Protein AF-A0A6B3N5V9-F1 (afdb_monomer)

Sequence (309 aa):
MLFDELQDAHQRLSAVLNGAFDVACPLTLSAIDSVNKCLLIGINELQAEAVVRSLFKDQVGDLPLSVKCLQFRLHGKQQRNRPISGGLKIVYPEGGNLGVGSIGVIAKRDNVLGFVTAGHVVDKIGTKVYQPSKSDNNRVGETKVVSNWKGSANSDSAFVEAEYSRRDEPKVGTIWKDDNSFYEVSQSGVAKVGDQVIMSGQNNNTGTENGEVIVVGATVRFTGGSTLNNQVITDYKTIEGDSGGAVFKIDSGNKVVLLGINVAGSDKQYITPSPSPSKPPNPFNNLYGVYSPWQSLEQDLGGTWVIKA

Radius of gyration: 22.37 Å; Cα contacts (8 Å, |Δi|>4): 860; chains: 1; bounding box: 61×34×66 Å

Organism: NCBI:txid2607765

Secondary structure (DSSP, 8-state):
-HHHHHHHHHHHHHHHHTT-S-S---EEEEEEETTTTEEEEEESS---HHHHHHHTHHHHTTS-EEEEE---PPPPTTS--SS--BT-EEEEEETTEEEEEE---EEEETTEEEEEE-GGGG-STT-EEESSSSSGGGEEEEEEEEE-SSSEES--EEEEEE---TTSPPPTTEEEEETTEEEEEEEE----TT-EEEEE-TTSTTS-EEEEEEEEEEEEEPTTS-EEEEEEEE-S---TT-TT-EEEEEEETTEEEEEEEEEEEE-GGGEESPPPTTS---TTTS-EEEEEEHHHHHHHH-S-EE---

Structure (mmCIF, N/CA/C/O backbone):
data_AF-A0A6B3N5V9-F1
#
_entry.id   AF-A0A6B3N5V9-F1
#
loop_
_atom_site.group_PDB
_atom_site.id
_atom_site.type_symbol
_atom_site.label_atom_id
_atom_site.label_alt_id
_atom_site.label_comp_id
_atom_site.label_asym_id
_atom_site.label_entity_id
_atom_site.label_seq_id
_atom_site.pdbx_PDB_ins_code
_atom_site.Cartn_x
_atom_site.Cartn_y
_atom_site.Cartn_z
_atom_site.occupancy
_atom_site.B_iso_or_equiv
_atom_site.auth_seq_id
_atom_site.auth_comp_id
_atom_site.auth_asym_id
_atom_site.auth_atom_id
_atom_site.pdbx_PDB_model_num
ATOM 1 N N . MET A 1 1 ? 35.765 0.995 -37.764 1.00 70.81 1 MET A N 1
ATOM 2 C CA . MET A 1 1 ? 35.959 -0.435 -37.444 1.00 70.81 1 MET A CA 1
ATOM 3 C C . MET A 1 1 ? 35.568 -0.713 -36.000 1.00 70.81 1 MET A C 1
ATOM 5 O O . MET A 1 1 ? 34.406 -1.011 -35.804 1.00 70.81 1 MET A O 1
ATOM 9 N N . LEU A 1 2 ? 36.416 -0.473 -34.985 1.00 84.62 2 LEU A N 1
ATOM 10 C CA . LEU A 1 2 ? 36.045 -0.768 -33.584 1.00 84.62 2 LEU A CA 1
ATOM 11 C C . LEU A 1 2 ? 34.778 -0.034 -33.096 1.00 84.62 2 LEU A C 1
ATOM 13 O O . LEU A 1 2 ? 33.978 -0.597 -32.361 1.00 84.62 2 LEU A O 1
ATOM 17 N N . PHE A 1 3 ? 34.575 1.225 -33.498 1.00 86.56 3 PHE A N 1
ATOM 18 C CA . PHE A 1 3 ? 33.372 1.975 -33.113 1.00 86.56 3 PHE A CA 1
ATOM 19 C C . PHE A 1 3 ? 32.091 1.409 -33.748 1.00 86.56 3 PHE A C 1
ATOM 21 O O . PHE A 1 3 ? 31.072 1.325 -33.072 1.00 86.56 3 PHE A O 1
ATOM 28 N N . ASP A 1 4 ? 32.164 0.972 -35.006 1.00 89.19 4 ASP A N 1
ATOM 29 C CA . ASP A 1 4 ? 31.033 0.367 -35.718 1.00 89.19 4 ASP A CA 1
ATOM 30 C C . ASP A 1 4 ? 30.667 -0.983 -35.079 1.00 89.19 4 ASP A C 1
ATOM 32 O O . ASP A 1 4 ? 29.503 -1.249 -34.801 1.00 89.19 4 ASP A O 1
ATOM 36 N N . GLU A 1 5 ? 31.672 -1.783 -34.708 1.00 91.19 5 GLU A N 1
ATOM 37 C CA . GLU A 1 5 ? 31.477 -3.054 -33.998 1.00 91.19 5 GLU A CA 1
ATOM 38 C C . GLU A 1 5 ? 30.861 -2.856 -32.601 1.00 91.19 5 GLU A C 1
ATOM 40 O O . GLU A 1 5 ? 29.971 -3.612 -32.196 1.00 91.19 5 GLU A O 1
ATOM 45 N N . LEU A 1 6 ? 31.290 -1.818 -31.868 1.00 90.19 6 LEU A N 1
ATOM 46 C CA . LEU A 1 6 ? 30.679 -1.422 -30.593 1.00 90.19 6 LEU A CA 1
ATOM 47 C C . LEU A 1 6 ? 29.224 -0.977 -30.778 1.00 90.19 6 LEU A C 1
ATOM 49 O O . LEU A 1 6 ? 28.380 -1.279 -29.932 1.00 90.19 6 LEU A O 1
ATOM 53 N N . GLN A 1 7 ? 28.919 -0.286 -31.875 1.00 89.50 7 GLN A N 1
ATOM 54 C CA . GLN A 1 7 ? 27.569 0.165 -32.184 1.00 89.50 7 GLN A CA 1
ATOM 55 C C . GLN A 1 7 ? 26.641 -0.996 -32.544 1.00 89.50 7 GLN A C 1
ATOM 57 O O . GLN A 1 7 ? 25.528 -1.065 -32.016 1.00 89.50 7 GLN A O 1
ATOM 62 N N . ASP A 1 8 ? 27.118 -1.958 -33.326 1.00 90.94 8 ASP A N 1
ATOM 63 C CA . ASP A 1 8 ? 26.375 -3.177 -33.640 1.00 90.94 8 ASP A CA 1
ATOM 64 C C . ASP A 1 8 ? 26.120 -4.025 -32.383 1.00 90.94 8 ASP A C 1
ATOM 66 O O . ASP A 1 8 ? 25.013 -4.527 -32.166 1.00 90.94 8 ASP A O 1
ATOM 70 N N . ALA A 1 9 ? 27.119 -4.159 -31.504 1.00 89.69 9 ALA A N 1
ATOM 71 C CA . ALA A 1 9 ? 26.961 -4.857 -30.227 1.00 89.69 9 ALA A CA 1
ATOM 72 C C . ALA A 1 9 ? 25.966 -4.153 -29.296 1.00 89.69 9 ALA A C 1
ATOM 74 O O . ALA A 1 9 ? 25.113 -4.805 -28.687 1.00 89.69 9 ALA A O 1
ATOM 75 N N . HIS A 1 10 ? 26.022 -2.822 -29.225 1.00 89.75 10 HIS A N 1
ATOM 76 C CA . HIS A 1 10 ? 25.059 -2.022 -28.477 1.00 89.75 10 HIS A CA 1
ATOM 77 C C . HIS A 1 10 ? 23.625 -2.205 -28.997 1.00 89.75 10 HIS A C 1
ATOM 79 O O . HIS A 1 10 ? 22.704 -2.366 -28.194 1.00 89.75 10 HIS A O 1
ATOM 85 N N . GLN A 1 11 ? 23.413 -2.248 -30.316 1.00 87.00 11 GLN A N 1
ATOM 86 C CA . GLN A 1 11 ? 22.089 -2.510 -30.893 1.00 87.00 11 GLN A CA 1
ATOM 87 C C . GLN A 1 11 ? 21.560 -3.898 -30.510 1.00 87.00 11 GLN A C 1
ATOM 89 O O . GLN A 1 11 ? 20.406 -4.019 -30.090 1.00 87.00 11 GLN A O 1
ATOM 94 N N . ARG A 1 12 ? 22.405 -4.937 -30.572 1.00 88.12 12 ARG A N 1
ATOM 95 C CA . ARG A 1 12 ? 22.028 -6.298 -30.149 1.00 88.12 12 ARG A CA 1
ATOM 96 C C . ARG A 1 12 ? 21.649 -6.354 -28.669 1.00 88.12 12 ARG A C 1
ATOM 98 O O . ARG A 1 12 ? 20.611 -6.916 -28.328 1.00 88.12 12 ARG A O 1
ATOM 105 N N . LEU A 1 13 ? 22.434 -5.730 -27.790 1.00 85.44 13 LEU A N 1
ATOM 106 C CA . LEU A 1 13 ? 22.108 -5.631 -26.361 1.00 85.44 13 LEU A CA 1
ATOM 107 C C . LEU A 1 13 ? 20.851 -4.797 -26.095 1.00 85.44 13 LEU A C 1
ATOM 109 O O . LEU A 1 13 ? 20.074 -5.119 -25.200 1.00 85.44 13 LEU A O 1
ATOM 113 N N . SER A 1 14 ? 20.617 -3.752 -26.883 1.00 82.12 14 SER A N 1
ATOM 114 C CA . SER A 1 14 ? 19.402 -2.942 -26.780 1.00 82.12 14 SER A CA 1
ATOM 115 C C . SER A 1 14 ? 18.159 -3.743 -27.178 1.00 82.12 14 SER A C 1
ATOM 117 O O . SER A 1 14 ? 17.111 -3.600 -26.555 1.00 82.12 14 SER A O 1
ATOM 119 N N . ALA A 1 15 ? 18.267 -4.659 -28.146 1.00 77.75 15 ALA A N 1
ATOM 120 C CA . ALA A 1 15 ? 17.193 -5.602 -28.464 1.00 77.75 15 ALA A CA 1
ATOM 121 C C . ALA A 1 15 ? 16.898 -6.560 -27.291 1.00 77.75 15 ALA A C 1
ATOM 123 O O . ALA A 1 15 ? 15.732 -6.817 -26.980 1.00 77.75 15 ALA A O 1
ATOM 124 N N . VAL A 1 16 ? 17.935 -7.014 -26.575 1.00 76.81 16 VAL A N 1
ATOM 125 C CA . VAL A 1 16 ? 17.782 -7.768 -25.316 1.00 76.81 16 VAL A CA 1
ATOM 126 C C . VAL A 1 16 ? 17.056 -6.928 -24.261 1.00 76.81 16 VAL A C 1
ATOM 128 O O . VAL A 1 16 ? 16.046 -7.376 -23.712 1.00 76.81 16 VAL A O 1
ATOM 131 N N . LEU A 1 17 ? 17.473 -5.675 -24.050 1.00 70.31 17 LEU A N 1
ATOM 132 C CA . LEU A 1 17 ? 16.803 -4.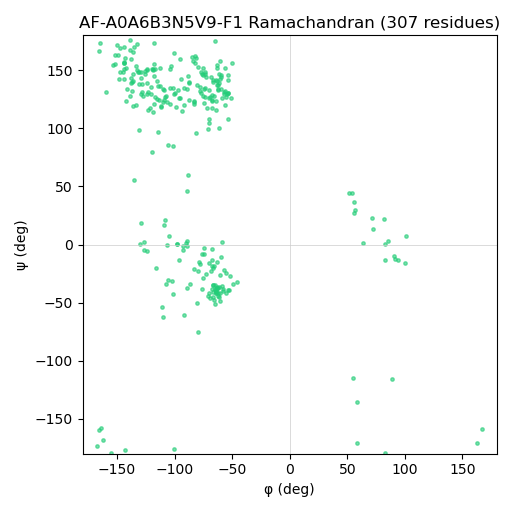720 -23.152 1.00 70.31 17 LEU A CA 1
ATOM 133 C C . LEU A 1 17 ? 15.358 -4.405 -23.549 1.00 70.31 17 LEU A C 1
ATOM 135 O O . LEU A 1 17 ? 14.555 -4.102 -22.677 1.00 70.31 17 LEU A O 1
ATOM 139 N N . ASN A 1 18 ? 14.994 -4.528 -24.825 1.00 66.38 18 ASN A N 1
ATOM 140 C CA . ASN A 1 18 ? 13.626 -4.320 -25.305 1.00 66.38 18 ASN A CA 1
ATOM 141 C C . ASN A 1 18 ? 12.776 -5.597 -25.295 1.00 66.38 18 ASN A C 1
ATOM 143 O O . ASN A 1 18 ? 11.587 -5.545 -25.580 1.00 66.38 18 ASN A O 1
ATOM 147 N N . GLY A 1 19 ? 13.332 -6.726 -24.841 1.00 62.81 19 GLY A N 1
ATOM 148 C CA . GLY A 1 19 ? 12.569 -7.962 -24.632 1.00 62.81 19 GLY A CA 1
ATOM 149 C C . GLY A 1 19 ? 12.367 -8.764 -25.911 1.00 62.81 19 GLY A C 1
ATOM 150 O O . GLY A 1 19 ? 11.475 -9.599 -25.969 1.00 62.81 19 GLY A O 1
ATOM 151 N N . ALA A 1 20 ? 13.216 -8.549 -26.920 1.00 57.19 20 ALA A N 1
ATOM 152 C CA . ALA A 1 20 ? 13.242 -9.372 -28.128 1.00 57.19 20 ALA A CA 1
ATOM 153 C C . ALA A 1 20 ? 13.719 -10.818 -27.865 1.00 57.19 20 ALA A C 1
ATOM 155 O O . ALA A 1 20 ? 13.723 -11.638 -28.777 1.00 57.19 20 ALA A O 1
ATOM 156 N N . PHE A 1 21 ? 14.127 -11.129 -26.628 1.00 53.59 21 PHE A N 1
ATOM 157 C CA . PHE A 1 21 ? 14.616 -12.435 -26.200 1.00 53.59 21 PHE A CA 1
ATOM 158 C C . PHE A 1 21 ? 13.917 -12.869 -24.908 1.00 53.59 21 PHE A C 1
ATOM 160 O O . PHE A 1 21 ? 13.751 -12.075 -23.981 1.00 53.59 21 PHE A O 1
ATOM 167 N N . ASP A 1 22 ? 13.543 -14.146 -24.841 1.00 49.03 22 ASP A N 1
ATOM 168 C CA . ASP A 1 22 ? 12.679 -14.711 -23.799 1.00 49.03 22 ASP A CA 1
ATOM 169 C C . ASP A 1 22 ? 13.464 -15.214 -22.569 1.00 49.03 22 ASP A C 1
ATOM 171 O O . ASP A 1 22 ? 13.273 -16.326 -22.074 1.00 49.03 22 ASP A O 1
ATOM 175 N N . VAL A 1 23 ? 14.407 -14.402 -22.080 1.00 49.25 23 VAL A N 1
ATOM 176 C CA . VAL A 1 23 ? 15.347 -14.782 -21.012 1.00 49.25 23 VAL A CA 1
ATOM 177 C C . VAL A 1 23 ? 15.253 -13.794 -19.851 1.00 49.25 23 VAL A C 1
ATOM 179 O O . VAL A 1 23 ? 15.173 -12.583 -20.062 1.00 49.25 23 VAL A O 1
ATOM 182 N N . ALA A 1 24 ? 15.294 -14.299 -18.614 1.00 55.47 24 ALA A N 1
ATOM 183 C CA . ALA A 1 24 ? 15.505 -13.469 -17.431 1.00 55.47 24 ALA A CA 1
ATOM 184 C C . ALA A 1 24 ? 16.878 -12.788 -17.552 1.00 55.47 24 ALA A C 1
ATOM 186 O O . ALA A 1 24 ? 17.916 -13.418 -17.365 1.00 55.47 24 ALA A O 1
ATOM 187 N N . CYS A 1 25 ? 16.881 -11.521 -17.960 1.00 62.28 25 CYS A N 1
ATOM 188 C CA . CYS A 1 25 ? 18.095 -10.809 -18.319 1.00 62.28 25 CYS A CA 1
ATOM 189 C C . CYS A 1 25 ? 18.498 -9.844 -17.193 1.00 62.28 25 CYS A C 1
ATOM 191 O O . CYS A 1 25 ? 17.719 -8.940 -16.888 1.00 62.28 25 CYS A O 1
ATOM 193 N N . PRO A 1 26 ? 19.700 -9.981 -16.601 1.00 70.56 26 PRO A N 1
ATOM 194 C CA . PRO A 1 26 ? 20.178 -9.066 -15.563 1.00 70.56 26 PRO A CA 1
ATOM 195 C C . PRO A 1 26 ? 20.606 -7.695 -16.116 1.00 70.56 26 PRO A C 1
ATOM 197 O O . PRO A 1 26 ? 20.996 -6.827 -15.341 1.00 70.56 26 PRO A O 1
ATOM 200 N N . LEU A 1 27 ? 20.562 -7.497 -17.441 1.00 77.25 27 LEU A N 1
ATOM 201 C CA . LEU A 1 27 ? 20.968 -6.275 -18.136 1.00 77.25 27 LEU A CA 1
ATOM 202 C C . LEU A 1 27 ? 20.022 -5.110 -17.816 1.00 77.25 27 LEU A C 1
ATOM 204 O O . LEU A 1 27 ? 18.823 -5.189 -18.073 1.00 77.25 27 LEU A O 1
ATOM 208 N N . THR A 1 28 ? 20.577 -4.009 -17.315 1.00 75.50 28 THR A N 1
ATOM 209 C CA . THR A 1 28 ? 19.852 -2.774 -16.965 1.00 75.50 28 THR A CA 1
ATOM 210 C C . THR A 1 28 ? 20.264 -1.571 -17.808 1.00 75.50 28 THR A C 1
ATOM 212 O O . THR A 1 28 ? 19.511 -0.608 -17.920 1.00 75.50 28 THR A O 1
ATOM 215 N N . LEU A 1 29 ? 21.444 -1.622 -18.428 1.00 82.38 29 LEU A N 1
ATOM 216 C CA . LEU A 1 29 ? 21.970 -0.571 -19.293 1.00 82.38 29 LEU A CA 1
ATOM 217 C C . LEU A 1 29 ? 22.840 -1.191 -20.382 1.00 82.38 29 LEU A C 1
ATOM 219 O O . LEU A 1 29 ? 23.624 -2.100 -20.116 1.00 82.38 29 LEU A O 1
ATOM 223 N N . SER A 1 30 ? 22.765 -0.630 -21.583 1.00 88.31 30 SER A N 1
ATOM 224 C CA . SER A 1 30 ? 23.788 -0.785 -22.609 1.00 88.31 30 SER A CA 1
ATOM 225 C C . SER A 1 30 ? 24.158 0.599 -23.122 1.00 88.31 30 SER A C 1
ATOM 227 O O . SER A 1 30 ? 23.274 1.384 -23.457 1.00 88.31 30 SER A O 1
ATOM 229 N N . ALA A 1 31 ? 25.448 0.907 -23.166 1.00 89.31 31 ALA A N 1
ATOM 230 C CA . ALA A 1 31 ? 25.963 2.153 -23.715 1.00 89.31 31 ALA A CA 1
ATOM 231 C C . ALA A 1 31 ? 27.355 1.937 -24.318 1.00 89.31 31 ALA A C 1
ATOM 233 O O . ALA A 1 31 ? 28.031 0.958 -24.009 1.00 89.31 31 ALA A O 1
ATOM 234 N N . ILE A 1 32 ? 27.798 2.869 -25.156 1.00 91.50 32 ILE A N 1
ATOM 235 C CA . ILE A 1 32 ? 29.175 2.909 -25.657 1.00 91.50 32 ILE A CA 1
ATOM 236 C C . ILE A 1 32 ? 29.938 3.933 -24.821 1.00 91.50 32 ILE A C 1
ATOM 238 O O . ILE A 1 32 ? 29.604 5.118 -24.833 1.00 91.50 32 ILE A O 1
ATOM 242 N N . ASP A 1 33 ? 30.975 3.495 -24.112 1.00 89.12 33 ASP A N 1
ATOM 243 C CA . ASP A 1 33 ? 31.914 4.403 -23.463 1.00 89.12 33 ASP A CA 1
ATOM 244 C C . ASP A 1 33 ? 32.929 4.874 -24.510 1.00 89.12 33 ASP A C 1
ATOM 246 O O . ASP A 1 33 ? 33.919 4.206 -24.824 1.00 89.12 33 ASP A O 1
ATOM 250 N N . SER A 1 34 ? 32.663 6.040 -25.095 1.00 85.31 34 SER A N 1
ATOM 251 C CA . SER A 1 34 ? 33.508 6.607 -26.145 1.00 85.31 34 SER A CA 1
ATOM 252 C C . SER A 1 34 ? 34.892 7.033 -25.653 1.00 85.31 34 SER A C 1
ATOM 254 O O . SER A 1 34 ? 35.779 7.220 -26.492 1.00 85.31 34 SER A O 1
ATOM 256 N N . VAL A 1 35 ? 35.077 7.213 -24.340 1.00 89.06 35 VAL A N 1
ATOM 257 C CA . VAL A 1 35 ? 36.355 7.595 -23.724 1.00 89.06 35 VAL A CA 1
ATOM 258 C C . VAL A 1 35 ? 37.236 6.360 -23.581 1.00 89.06 35 VAL A C 1
ATOM 260 O O . VAL A 1 35 ? 38.363 6.360 -24.068 1.00 89.06 35 VAL A O 1
ATOM 263 N N . ASN A 1 36 ? 36.695 5.285 -23.004 1.00 89.19 36 ASN A N 1
ATOM 264 C CA . ASN A 1 36 ? 37.426 4.036 -22.763 1.00 89.19 36 ASN A CA 1
ATOM 265 C C . ASN A 1 36 ? 37.352 3.033 -23.929 1.00 89.19 36 ASN A C 1
ATOM 267 O O . ASN A 1 36 ? 37.958 1.966 -23.857 1.00 89.19 36 ASN A O 1
ATOM 271 N N . LYS A 1 37 ? 36.634 3.374 -25.010 1.00 91.50 37 LYS A N 1
ATOM 272 C CA . LYS A 1 37 ? 36.468 2.555 -26.227 1.00 91.50 37 LYS A CA 1
ATOM 273 C C . LYS A 1 37 ? 35.952 1.146 -25.928 1.00 91.50 37 LYS A C 1
ATOM 275 O O . LYS A 1 37 ? 36.440 0.163 -26.482 1.00 91.50 37 LYS A O 1
ATOM 280 N N . CYS A 1 38 ? 34.951 1.058 -25.060 1.00 91.81 38 CYS A N 1
ATOM 281 C CA . CYS A 1 38 ? 34.359 -0.205 -24.645 1.00 91.81 38 CYS A CA 1
ATOM 282 C C . CYS A 1 38 ? 32.833 -0.139 -24.609 1.00 91.81 38 CYS A C 1
ATOM 284 O O . CYS A 1 38 ? 32.219 0.932 -24.644 1.00 91.81 38 CYS A O 1
ATOM 286 N N . LEU A 1 39 ? 32.223 -1.315 -24.539 1.00 91.06 39 LEU A N 1
ATOM 287 C CA . LEU A 1 39 ? 30.805 -1.460 -24.279 1.00 91.06 39 LEU A CA 1
ATOM 288 C C . LEU A 1 39 ? 30.585 -1.385 -22.767 1.00 91.06 39 LEU A C 1
ATOM 290 O O . LEU A 1 39 ? 31.168 -2.156 -22.008 1.00 91.06 39 LEU A O 1
ATOM 294 N N . LEU A 1 40 ? 29.752 -0.451 -22.327 1.00 88.19 40 LEU A N 1
ATOM 295 C CA . LEU A 1 40 ? 29.323 -0.336 -20.943 1.00 88.19 40 LEU A CA 1
ATOM 296 C C . LEU A 1 40 ? 28.031 -1.131 -20.761 1.00 88.19 40 LEU A C 1
ATOM 298 O O . LEU A 1 40 ? 27.011 -0.831 -21.385 1.00 88.19 40 LEU A O 1
ATOM 302 N N . ILE A 1 41 ? 28.078 -2.123 -19.879 1.00 88.00 41 ILE A N 1
ATOM 303 C CA . ILE A 1 41 ? 26.924 -2.925 -19.488 1.00 88.00 41 ILE A CA 1
ATOM 304 C C . ILE A 1 41 ? 26.594 -2.649 -18.024 1.00 88.00 41 ILE A C 1
ATOM 306 O O . ILE A 1 41 ? 27.436 -2.811 -17.141 1.00 88.00 41 ILE A O 1
ATOM 310 N N . GLY A 1 42 ? 25.349 -2.250 -17.778 1.00 84.62 42 GLY A N 1
ATOM 311 C CA . GLY A 1 42 ? 24.766 -2.224 -16.443 1.00 84.62 42 GLY A CA 1
ATOM 312 C C . GLY A 1 42 ? 24.099 -3.551 -16.127 1.00 84.62 42 GLY A C 1
ATOM 313 O O . GLY A 1 42 ? 23.344 -4.055 -16.955 1.00 84.62 42 GLY A O 1
ATOM 314 N N . ILE A 1 43 ? 24.348 -4.093 -14.940 1.00 80.94 43 ILE A N 1
ATOM 315 C CA . ILE A 1 43 ? 23.630 -5.253 -14.404 1.00 80.94 43 ILE A CA 1
ATOM 316 C C . ILE A 1 43 ? 23.003 -4.932 -13.050 1.00 80.94 43 ILE A C 1
ATOM 318 O O . ILE A 1 43 ? 23.522 -4.097 -12.311 1.00 80.94 43 ILE A O 1
ATOM 322 N N . ASN A 1 44 ? 21.893 -5.590 -12.729 1.00 66.25 44 ASN A N 1
ATOM 323 C CA . ASN A 1 44 ? 21.128 -5.361 -11.500 1.00 66.25 44 ASN A CA 1
ATOM 324 C C . ASN A 1 44 ? 21.728 -5.996 -10.232 1.00 66.25 44 ASN A C 1
ATOM 326 O O . ASN A 1 44 ? 21.357 -5.605 -9.127 1.00 66.25 44 ASN A O 1
ATOM 330 N N . GLU A 1 45 ? 22.654 -6.943 -10.378 1.00 67.12 45 GLU A N 1
ATOM 331 C CA . GLU A 1 45 ? 23.335 -7.634 -9.280 1.00 67.12 45 GLU A CA 1
ATOM 332 C C . GLU A 1 45 ? 24.842 -7.675 -9.523 1.00 67.12 45 GLU A C 1
ATOM 334 O O . GLU A 1 45 ? 25.298 -7.710 -10.664 1.00 67.12 45 GLU A O 1
ATOM 339 N N . LEU A 1 46 ? 25.643 -7.684 -8.455 1.00 64.88 46 LEU A N 1
ATOM 340 C CA . LEU A 1 46 ? 27.092 -7.770 -8.595 1.00 64.88 46 LEU A CA 1
ATOM 341 C C . LEU A 1 46 ? 27.470 -9.176 -9.081 1.00 64.88 46 LEU A C 1
ATOM 343 O O . LEU A 1 46 ? 27.405 -10.140 -8.323 1.00 64.88 46 LEU A O 1
ATOM 347 N N . GLN A 1 47 ? 27.891 -9.283 -10.337 1.00 69.06 47 GLN A N 1
ATOM 348 C CA . GLN A 1 47 ? 28.420 -10.514 -10.919 1.00 69.06 47 GLN A CA 1
ATOM 349 C C . GLN A 1 47 ? 29.861 -10.301 -11.376 1.00 69.06 47 GLN A C 1
ATOM 351 O O . GLN A 1 47 ? 30.254 -9.193 -11.745 1.00 69.06 47 GLN A O 1
ATOM 356 N N . ALA A 1 48 ? 30.655 -11.372 -11.366 1.00 73.94 48 ALA A N 1
ATOM 357 C CA . ALA A 1 48 ? 31.985 -11.338 -11.957 1.00 73.94 48 ALA A CA 1
ATOM 358 C C . ALA A 1 48 ? 31.879 -11.041 -13.462 1.00 73.94 48 ALA A C 1
ATOM 360 O O . ALA A 1 48 ? 31.025 -11.601 -14.150 1.00 73.94 48 ALA A O 1
ATOM 361 N N . GLU A 1 49 ? 32.777 -10.206 -13.988 1.00 75.75 49 GLU A N 1
ATOM 362 C CA . GLU A 1 49 ? 32.777 -9.805 -15.401 1.00 75.75 49 GLU A CA 1
ATOM 363 C C . GLU A 1 49 ? 32.761 -11.010 -16.352 1.00 75.75 49 GLU A C 1
ATOM 365 O O . GLU A 1 49 ? 32.015 -11.011 -17.325 1.00 75.75 49 GLU A O 1
ATOM 370 N N . ALA A 1 50 ? 33.494 -12.080 -16.027 1.00 81.38 50 ALA A N 1
ATOM 371 C CA . ALA A 1 50 ? 33.516 -13.314 -16.813 1.00 81.38 50 ALA A CA 1
ATOM 372 C C . ALA A 1 50 ? 32.130 -13.975 -16.960 1.00 81.38 50 ALA A C 1
ATOM 374 O O . ALA A 1 50 ? 31.815 -14.516 -18.019 1.00 81.38 50 ALA A O 1
ATOM 375 N N . VAL A 1 51 ? 31.284 -13.904 -15.925 1.00 81.56 51 VAL A N 1
ATOM 376 C CA . VAL A 1 51 ? 29.913 -14.443 -15.959 1.00 81.56 51 VAL A CA 1
ATOM 377 C C . VAL A 1 51 ? 29.052 -13.614 -16.906 1.00 81.56 51 VAL A C 1
ATOM 379 O O . VAL A 1 51 ? 28.391 -14.167 -17.780 1.00 81.56 51 VAL A O 1
ATOM 382 N N . VAL A 1 52 ? 29.130 -12.288 -16.803 1.00 80.25 52 VAL A N 1
ATOM 383 C CA . VAL A 1 52 ? 28.404 -11.352 -17.677 1.00 80.25 52 VAL A CA 1
ATOM 384 C C . VAL A 1 52 ? 28.837 -11.514 -19.131 1.00 80.25 52 VAL A C 1
ATOM 386 O O . VAL A 1 52 ? 28.004 -11.557 -20.033 1.00 80.25 52 VAL A O 1
ATOM 389 N N . ARG A 1 53 ? 30.142 -11.673 -19.363 1.00 84.94 53 ARG A N 1
ATOM 390 C CA . ARG A 1 53 ? 30.711 -11.911 -20.693 1.00 84.94 53 ARG A CA 1
ATOM 391 C C . ARG A 1 53 ? 30.235 -13.231 -21.292 1.00 84.94 53 ARG A C 1
ATOM 393 O O . ARG A 1 53 ? 29.996 -13.288 -22.490 1.00 84.94 53 ARG A O 1
ATOM 400 N N . SER A 1 54 ? 30.075 -14.267 -20.467 1.00 84.25 54 SER A N 1
ATOM 401 C CA . SER A 1 54 ? 29.494 -15.546 -20.886 1.00 84.25 54 SER A CA 1
ATOM 402 C C . SER A 1 54 ? 28.013 -15.399 -21.249 1.00 84.25 54 SER A C 1
ATOM 404 O O . SER A 1 54 ? 27.589 -15.866 -22.302 1.00 84.25 54 SER A O 1
ATOM 406 N N . LEU A 1 55 ? 27.241 -14.685 -20.421 1.00 82.25 55 LEU A N 1
ATOM 407 C CA . LEU A 1 55 ? 25.808 -14.457 -20.637 1.00 82.25 55 LEU A CA 1
ATOM 408 C C . LEU A 1 55 ? 25.510 -13.682 -21.924 1.00 82.25 55 LEU A C 1
ATOM 410 O O . LEU A 1 55 ? 24.522 -13.974 -22.590 1.00 82.25 55 LEU A O 1
ATOM 414 N N . PHE A 1 56 ? 26.355 -12.710 -22.271 1.00 85.19 56 PHE A N 1
ATOM 415 C CA . PHE A 1 56 ? 26.175 -11.863 -23.453 1.00 85.19 56 PHE A CA 1
ATOM 416 C C . PHE A 1 56 ? 27.171 -12.163 -24.572 1.00 85.19 56 PHE A C 1
ATOM 418 O O . PHE A 1 56 ? 27.416 -11.309 -25.427 1.00 85.19 56 PHE A O 1
ATOM 425 N N . LYS A 1 57 ? 27.771 -13.360 -24.574 1.00 87.50 57 LYS A N 1
ATOM 426 C CA . LYS A 1 57 ? 28.828 -13.724 -25.524 1.00 87.50 57 LYS A CA 1
ATOM 427 C C . LYS A 1 57 ? 28.380 -13.540 -26.973 1.00 87.50 57 LYS A C 1
ATOM 429 O O . LYS A 1 57 ? 29.130 -12.987 -27.770 1.00 87.50 57 LYS A O 1
ATOM 434 N N . ASP A 1 58 ? 27.147 -13.923 -27.287 1.00 86.38 58 ASP A N 1
ATOM 435 C CA . ASP A 1 58 ? 26.608 -13.849 -28.648 1.00 86.38 58 ASP A CA 1
ATOM 436 C C . ASP A 1 58 ? 26.310 -12.407 -29.087 1.00 86.38 58 ASP A C 1
ATOM 438 O O . ASP A 1 58 ? 26.327 -12.084 -30.274 1.00 86.38 58 ASP A O 1
ATOM 442 N N . GLN A 1 59 ? 26.053 -11.506 -28.135 1.00 88.56 59 GLN A N 1
ATOM 443 C CA . GLN A 1 59 ? 25.772 -10.100 -28.414 1.00 88.56 59 GLN A CA 1
ATOM 444 C C . GLN A 1 59 ? 27.053 -9.260 -28.452 1.00 88.56 59 GLN A C 1
ATOM 446 O O . GLN A 1 59 ? 27.152 -8.350 -29.277 1.00 88.56 59 GLN A O 1
ATOM 451 N N . VAL A 1 60 ? 28.024 -9.555 -27.587 1.00 88.00 60 VAL A N 1
ATOM 452 C CA . VAL A 1 60 ? 29.218 -8.724 -27.353 1.00 88.00 60 VAL A CA 1
ATOM 453 C C . VAL A 1 60 ? 30.462 -9.272 -28.053 1.00 88.00 60 VAL A C 1
ATOM 455 O O . VAL A 1 60 ? 31.318 -8.494 -28.469 1.00 88.00 60 VAL A O 1
ATOM 458 N N . GLY A 1 61 ? 30.571 -10.591 -28.216 1.00 87.88 61 GLY A N 1
ATOM 459 C CA . GLY A 1 61 ? 31.762 -11.240 -28.761 1.00 87.88 61 GLY A CA 1
ATOM 460 C C . GLY A 1 61 ? 33.018 -10.933 -27.940 1.00 87.88 61 GLY A C 1
ATOM 461 O O . GLY A 1 61 ? 33.005 -10.943 -26.706 1.00 87.88 61 GLY A O 1
ATOM 462 N N . ASP A 1 62 ? 34.115 -10.630 -28.632 1.00 89.38 62 ASP A N 1
ATOM 463 C CA . ASP A 1 62 ? 35.407 -10.327 -28.008 1.00 89.38 62 ASP A CA 1
ATOM 464 C C . ASP A 1 62 ? 35.609 -8.840 -27.683 1.00 89.38 62 ASP A C 1
ATOM 466 O O . ASP A 1 62 ? 36.648 -8.473 -27.134 1.00 89.38 62 ASP A O 1
ATOM 470 N N . LEU A 1 63 ? 34.606 -7.988 -27.921 1.00 91.69 63 LEU A N 1
ATOM 471 C CA . LEU A 1 63 ? 34.721 -6.541 -27.729 1.00 91.69 63 LEU A CA 1
ATOM 472 C C . LEU A 1 63 ? 35.056 -6.148 -26.277 1.00 91.69 63 LEU A C 1
ATOM 474 O O . LEU A 1 63 ? 34.579 -6.791 -25.335 1.00 91.69 63 LEU A O 1
ATOM 478 N N . PRO A 1 64 ? 35.842 -5.073 -26.061 1.00 90.12 64 PRO A N 1
ATOM 479 C CA . PRO A 1 64 ? 36.140 -4.577 -24.721 1.00 90.12 64 PRO A CA 1
ATOM 480 C C . PRO A 1 64 ? 34.853 -4.298 -23.939 1.00 90.12 64 PRO A C 1
ATOM 482 O O . PRO A 1 64 ? 33.966 -3.595 -24.430 1.00 90.12 64 PRO A O 1
ATOM 485 N N . LEU A 1 65 ? 34.763 -4.835 -22.721 1.00 88.88 65 LEU A N 1
ATOM 486 C CA . LEU A 1 65 ? 33.570 -4.767 -21.883 1.00 88.88 65 LEU A CA 1
ATOM 487 C C . LEU A 1 65 ? 33.894 -4.064 -20.562 1.00 88.88 65 LEU A C 1
ATOM 489 O O . LEU A 1 65 ? 34.906 -4.345 -19.933 1.00 88.88 65 LEU A O 1
ATOM 493 N N . SER A 1 66 ? 33.018 -3.160 -20.138 1.00 88.38 66 SER A N 1
ATOM 494 C CA . SER A 1 66 ? 33.012 -2.570 -18.803 1.00 88.38 66 SER A CA 1
ATOM 495 C C . SER A 1 66 ? 31.697 -2.936 -18.138 1.00 88.38 66 SER A C 1
ATOM 497 O O . SER A 1 66 ? 30.625 -2.522 -18.582 1.00 88.38 66 SER A O 1
ATOM 499 N N . VAL A 1 67 ? 31.769 -3.742 -17.083 1.00 85.75 67 VAL A N 1
ATOM 500 C CA . VAL A 1 67 ? 30.591 -4.149 -16.318 1.00 85.75 67 VAL A CA 1
ATOM 501 C C . VAL A 1 67 ? 30.444 -3.239 -15.112 1.00 85.75 67 VAL A C 1
ATOM 503 O O . VAL A 1 67 ? 31.359 -3.094 -14.297 1.00 85.75 67 VAL A O 1
ATOM 506 N N . LYS A 1 68 ? 29.267 -2.635 -14.972 1.00 82.94 68 LYS A N 1
ATOM 507 C CA . LYS A 1 68 ? 28.878 -1.896 -13.775 1.00 82.94 68 LYS A CA 1
ATOM 508 C C . LYS A 1 68 ? 27.677 -2.570 -13.144 1.00 82.94 68 LYS A C 1
ATOM 510 O O . LYS A 1 68 ? 26.651 -2.767 -13.787 1.00 82.94 68 LYS A O 1
ATOM 515 N N . CYS A 1 69 ? 27.795 -2.876 -11.858 1.00 70.31 69 CYS A N 1
ATOM 516 C CA . CYS A 1 69 ? 26.618 -3.144 -11.053 1.00 70.31 69 CYS A CA 1
ATOM 517 C C . CYS A 1 69 ? 25.880 -1.816 -10.875 1.00 70.31 69 CYS A C 1
ATOM 519 O O . CYS A 1 69 ? 26.331 -0.926 -10.152 1.00 70.31 69 CYS A O 1
ATOM 521 N N . LEU A 1 70 ? 24.786 -1.667 -11.610 1.00 64.00 70 LEU A N 1
ATOM 522 C CA . LEU A 1 70 ? 23.836 -0.585 -11.453 1.00 64.00 70 LEU A CA 1
ATOM 523 C C . LEU A 1 70 ? 22.674 -1.189 -10.682 1.00 64.00 70 LEU A C 1
ATOM 525 O O . LEU A 1 70 ? 21.709 -1.678 -11.271 1.00 64.00 70 LEU A O 1
ATOM 529 N N . GLN A 1 71 ? 22.805 -1.204 -9.355 1.00 55.31 71 GLN A N 1
ATOM 530 C CA . GLN A 1 71 ? 21.665 -1.502 -8.501 1.00 55.31 71 GLN A CA 1
ATOM 531 C C . GLN A 1 71 ? 20.541 -0.545 -8.889 1.00 55.31 71 GLN A C 1
ATOM 533 O O . GLN A 1 71 ? 20.770 0.663 -9.022 1.00 55.31 71 GLN A O 1
ATOM 538 N N . PHE A 1 72 ? 19.345 -1.092 -9.107 1.00 53.12 72 PHE A N 1
ATOM 539 C CA . PHE A 1 72 ? 18.143 -0.285 -9.227 1.00 53.12 72 PHE A CA 1
ATOM 540 C C . PHE A 1 72 ? 18.078 0.599 -7.988 1.00 53.12 72 PHE A C 1
ATOM 542 O O . PHE A 1 72 ? 17.841 0.104 -6.888 1.00 53.12 72 PHE A O 1
ATOM 549 N N . ARG A 1 73 ? 18.330 1.897 -8.154 1.00 52.09 73 ARG A N 1
ATOM 550 C CA . ARG A 1 73 ? 17.966 2.835 -7.107 1.00 52.09 73 ARG A CA 1
ATOM 551 C C . ARG A 1 73 ? 16.460 2.913 -7.147 1.00 52.09 73 ARG A C 1
ATOM 553 O O . ARG A 1 73 ? 15.886 3.321 -8.158 1.00 52.09 73 ARG A O 1
ATOM 560 N N . LEU A 1 74 ? 15.837 2.500 -6.056 1.00 59.75 74 LEU A N 1
ATOM 561 C CA . LEU A 1 74 ? 14.511 2.990 -5.783 1.00 59.75 74 LEU A CA 1
ATOM 562 C C . LEU A 1 74 ? 14.644 4.501 -5.698 1.00 59.75 74 LEU A C 1
ATOM 564 O O . LEU A 1 74 ? 15.515 5.059 -5.035 1.00 59.75 74 LEU A O 1
ATOM 568 N N . HIS A 1 75 ? 13.828 5.152 -6.493 1.00 71.12 75 HIS A N 1
ATOM 569 C CA . HIS A 1 75 ? 13.721 6.585 -6.470 1.00 71.12 75 HIS A CA 1
ATOM 570 C C . HIS A 1 75 ? 12.792 6.949 -5.306 1.00 71.12 75 HIS A C 1
ATOM 572 O O . HIS A 1 75 ? 12.006 6.108 -4.851 1.00 71.12 75 HIS A O 1
ATOM 578 N N . GLY A 1 76 ? 12.849 8.192 -4.826 1.00 82.19 76 GLY A N 1
ATOM 579 C CA . GLY A 1 76 ? 11.963 8.654 -3.758 1.00 82.19 76 GLY A CA 1
ATOM 580 C C . GLY A 1 76 ? 10.500 8.333 -4.078 1.00 82.19 76 GLY A C 1
ATOM 581 O O . GLY A 1 76 ? 10.120 8.175 -5.241 1.00 82.19 76 GLY A O 1
ATOM 582 N N . LYS A 1 77 ? 9.647 8.227 -3.061 1.00 90.81 77 LYS A N 1
ATOM 583 C CA . LYS A 1 77 ? 8.295 7.647 -3.212 1.00 90.81 77 LYS A CA 1
ATOM 584 C C . LYS A 1 77 ? 7.403 8.330 -4.258 1.00 90.81 77 LYS A C 1
ATOM 586 O O . LYS A 1 77 ? 6.468 7.712 -4.764 1.00 90.81 77 LYS A O 1
ATOM 591 N N . GLN A 1 78 ? 7.696 9.583 -4.606 1.00 90.69 78 GLN A N 1
ATOM 592 C CA . GLN A 1 78 ? 6.986 10.370 -5.622 1.00 90.69 78 GLN A CA 1
ATOM 593 C C . GLN A 1 78 ? 7.589 10.290 -7.034 1.00 90.69 78 GLN A C 1
ATOM 595 O O . GLN A 1 78 ? 7.073 10.903 -7.968 1.00 90.69 78 GLN A O 1
ATOM 600 N N . GLN A 1 79 ? 8.687 9.563 -7.204 1.00 86.81 79 GLN A N 1
ATOM 601 C CA . GLN A 1 79 ? 9.393 9.369 -8.467 1.00 86.81 79 GLN A CA 1
ATOM 602 C C . GLN A 1 79 ? 9.033 8.010 -9.074 1.00 86.81 79 GLN A C 1
ATOM 604 O O . GLN A 1 79 ? 8.456 7.143 -8.414 1.00 86.81 79 GLN A O 1
ATOM 609 N N . ARG A 1 80 ? 9.342 7.814 -10.360 1.00 87.81 80 ARG A N 1
ATOM 610 C CA . ARG A 1 80 ? 9.014 6.568 -11.060 1.00 87.81 80 ARG A CA 1
ATOM 611 C C . ARG A 1 80 ? 9.828 5.411 -10.493 1.00 87.81 80 ARG A C 1
ATOM 613 O O . ARG A 1 80 ? 11.050 5.461 -10.505 1.00 87.81 80 ARG A O 1
ATOM 620 N N . ASN A 1 81 ? 9.133 4.369 -10.054 1.00 86.62 81 ASN A N 1
ATOM 621 C CA . ASN A 1 81 ? 9.717 3.177 -9.451 1.00 86.62 81 ASN A CA 1
ATOM 622 C C . ASN A 1 81 ? 9.197 1.930 -10.176 1.00 86.62 81 ASN A C 1
ATOM 624 O O . ASN A 1 81 ? 7.987 1.774 -10.366 1.00 86.62 81 ASN A O 1
ATOM 628 N N . ARG A 1 82 ? 10.110 1.063 -10.619 1.00 87.19 82 ARG A N 1
ATOM 629 C CA . ARG A 1 82 ? 9.816 -0.255 -11.195 1.00 87.19 82 ARG A CA 1
ATOM 630 C C . ARG A 1 82 ? 10.850 -1.263 -10.658 1.00 87.19 82 ARG A C 1
ATOM 632 O O . ARG A 1 82 ? 12.037 -0.952 -10.744 1.00 87.19 82 ARG A O 1
ATOM 639 N N . PRO A 1 83 ? 10.435 -2.416 -10.096 1.00 89.06 83 PRO A N 1
ATOM 640 C CA . PRO A 1 83 ? 9.048 -2.796 -9.801 1.00 89.06 83 PRO A CA 1
ATOM 641 C C . PRO A 1 83 ? 8.371 -1.828 -8.814 1.00 89.06 83 PRO A C 1
ATOM 643 O O . PRO A 1 83 ? 9.041 -1.097 -8.084 1.00 89.06 83 PRO A O 1
ATOM 646 N N . ILE A 1 84 ? 7.037 -1.785 -8.820 1.00 93.94 84 ILE A N 1
ATOM 647 C CA . ILE A 1 84 ? 6.287 -1.040 -7.798 1.00 93.94 84 ILE A CA 1
ATOM 648 C C . ILE A 1 84 ? 6.280 -1.800 -6.465 1.00 93.94 84 ILE A C 1
ATOM 650 O O . ILE A 1 84 ? 6.343 -3.028 -6.440 1.00 93.94 84 ILE A O 1
ATOM 654 N N . SER A 1 85 ? 6.169 -1.059 -5.366 1.00 95.19 85 SER A N 1
ATOM 655 C CA . SER A 1 85 ? 6.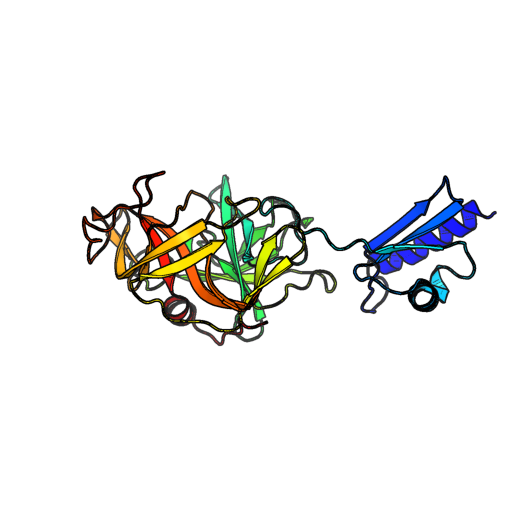075 -1.556 -3.993 1.00 95.19 85 SER A CA 1
ATOM 656 C C . SER A 1 85 ? 5.133 -0.681 -3.156 1.00 95.19 85 SER A C 1
ATOM 658 O O . SER A 1 85 ? 4.710 0.396 -3.586 1.00 95.19 85 SER A O 1
ATOM 660 N N . GLY A 1 86 ? 4.797 -1.140 -1.950 1.00 97.12 86 GLY A N 1
ATOM 661 C CA . GLY A 1 86 ? 4.067 -0.351 -0.956 1.00 97.12 86 GLY A CA 1
ATOM 662 C C . GLY A 1 86 ? 4.749 0.976 -0.606 1.00 97.12 86 GLY A C 1
ATOM 663 O O . GLY A 1 86 ? 5.964 1.105 -0.685 1.00 97.12 86 GLY A O 1
ATOM 664 N N . GLY A 1 87 ? 3.975 1.976 -0.206 1.00 95.81 87 GLY A N 1
ATOM 665 C CA . GLY A 1 87 ? 4.412 3.329 0.142 1.00 95.81 87 GLY A CA 1
ATOM 666 C C . GLY A 1 87 ? 4.611 4.284 -1.036 1.00 95.81 87 GLY A C 1
ATOM 667 O O . GLY A 1 87 ? 4.714 5.488 -0.820 1.00 95.81 87 GLY A O 1
ATOM 668 N N . LEU A 1 88 ? 4.642 3.800 -2.278 1.00 95.81 88 LEU A N 1
ATOM 669 C CA . LEU A 1 88 ? 4.836 4.656 -3.450 1.00 95.81 88 LEU A CA 1
ATOM 670 C C . LEU A 1 88 ? 3.596 5.496 -3.781 1.00 95.81 88 LEU A C 1
ATOM 672 O O . LEU A 1 88 ? 2.465 5.040 -3.617 1.00 95.81 88 LEU A O 1
ATOM 676 N N . LYS A 1 89 ? 3.817 6.692 -4.339 1.00 96.50 89 LYS A N 1
ATOM 677 C CA . LYS A 1 89 ? 2.767 7.570 -4.873 1.00 96.50 89 LYS A CA 1
ATOM 678 C C . LYS A 1 89 ? 2.022 6.915 -6.026 1.00 96.50 89 LYS A C 1
ATOM 680 O O . LYS A 1 89 ? 2.651 6.508 -7.000 1.00 96.50 89 LYS A O 1
ATOM 685 N N . ILE A 1 90 ? 0.697 6.970 -5.996 1.00 98.06 90 ILE A N 1
ATOM 686 C CA . ILE A 1 90 ? -0.158 6.718 -7.157 1.00 98.06 90 ILE A CA 1
ATOM 687 C C . ILE A 1 90 ? -0.982 7.947 -7.523 1.00 98.06 90 ILE A C 1
ATOM 689 O O . ILE A 1 90 ? -1.247 8.820 -6.698 1.00 98.06 90 ILE A O 1
ATOM 693 N N . VAL A 1 91 ? -1.371 7.998 -8.792 1.00 97.62 91 VAL A N 1
ATOM 694 C CA . VAL A 1 91 ? -2.240 9.016 -9.378 1.00 97.62 91 VAL A CA 1
ATOM 695 C C . VAL A 1 91 ? -3.362 8.330 -10.141 1.00 97.62 91 VAL A C 1
ATOM 697 O O . VAL A 1 91 ? -3.139 7.308 -10.795 1.00 97.62 91 VAL A O 1
ATOM 700 N N . TYR A 1 92 ? -4.555 8.911 -10.095 1.00 95.88 92 TYR A N 1
ATOM 701 C CA . TYR A 1 92 ? -5.743 8.392 -10.765 1.00 95.88 92 TYR A CA 1
ATOM 702 C C . TYR A 1 92 ? -6.620 9.538 -11.303 1.00 95.88 92 TYR A C 1
ATOM 704 O O . TYR A 1 92 ? -6.526 10.671 -10.824 1.00 95.88 92 TYR A O 1
ATOM 712 N N . PRO A 1 93 ? -7.453 9.294 -12.332 1.00 92.56 93 PRO A N 1
ATOM 713 C CA . PRO A 1 93 ? -8.424 10.277 -12.801 1.00 92.56 93 PRO A CA 1
ATOM 714 C C . PRO A 1 93 ? -9.555 10.476 -11.783 1.00 92.56 93 PRO A C 1
ATOM 716 O O . PRO A 1 93 ? -10.252 9.523 -11.450 1.00 92.56 93 PRO A O 1
ATOM 719 N N . GLU A 1 94 ? -9.799 11.719 -11.373 1.00 87.44 94 GLU A N 1
ATOM 720 C CA . GLU A 1 94 ? -10.837 12.077 -10.403 1.00 87.44 94 GLU A CA 1
ATOM 721 C C . GLU A 1 94 ? -11.685 13.238 -10.938 1.00 87.44 94 GLU A C 1
ATOM 723 O O . GLU A 1 94 ? -11.277 14.394 -10.891 1.00 87.44 94 GLU A O 1
ATOM 728 N N . GLY A 1 95 ? -12.862 12.954 -11.506 1.00 75.19 95 GLY A N 1
ATOM 729 C CA . GLY A 1 95 ? -13.828 14.003 -11.880 1.00 75.19 95 GLY A CA 1
ATOM 730 C C . GLY A 1 95 ? -13.298 15.102 -12.821 1.00 75.19 95 GLY A C 1
ATOM 731 O O . GLY A 1 95 ? -13.793 16.221 -12.776 1.00 75.19 95 GLY A O 1
ATOM 732 N N . GLY A 1 96 ? -12.290 14.806 -13.650 1.00 79.12 96 GLY A N 1
ATOM 733 C CA . GLY A 1 96 ? -11.609 15.777 -14.523 1.00 79.12 96 GLY A CA 1
ATOM 734 C C . GLY A 1 96 ? -10.261 16.281 -13.986 1.00 79.12 96 GLY A C 1
ATOM 735 O O . GLY A 1 96 ? -9.446 16.762 -14.769 1.00 79.12 96 GLY A O 1
ATOM 736 N N . ASN A 1 97 ? -9.989 16.079 -12.697 1.00 89.44 97 ASN A N 1
ATOM 737 C CA . ASN A 1 97 ? -8.716 16.342 -12.029 1.00 89.44 97 ASN A CA 1
ATOM 738 C C . ASN A 1 97 ? -7.900 15.052 -11.833 1.00 89.44 97 ASN A C 1
ATOM 740 O O . ASN A 1 97 ? -8.258 13.970 -12.316 1.00 89.44 97 ASN A O 1
ATOM 744 N N . LEU A 1 98 ? -6.760 15.189 -11.154 1.00 92.06 98 LEU A N 1
ATOM 745 C CA . LEU A 1 98 ? -5.917 14.080 -10.725 1.00 92.06 98 LEU A CA 1
ATOM 746 C C . LEU A 1 98 ? -5.965 13.966 -9.209 1.00 92.06 98 LEU A C 1
ATOM 748 O O . LEU A 1 98 ? -5.522 14.883 -8.518 1.00 92.06 98 LEU A O 1
ATOM 752 N N . GLY A 1 99 ? -6.440 12.825 -8.727 1.00 95.50 99 GLY A N 1
ATOM 753 C CA . GLY A 1 99 ? -6.308 12.462 -7.329 1.00 95.50 99 GLY A CA 1
ATOM 754 C C . GLY A 1 99 ? -4.949 11.816 -7.060 1.00 95.50 99 GLY A C 1
ATOM 755 O O . GLY A 1 99 ? -4.288 11.293 -7.969 1.00 95.50 99 GLY A O 1
ATOM 756 N N . VAL A 1 100 ? -4.525 11.856 -5.798 1.00 96.31 100 VAL A N 1
ATOM 757 C CA . VAL A 1 100 ? -3.272 11.255 -5.323 1.00 96.31 100 VAL A CA 1
ATOM 758 C C . VAL A 1 100 ? -3.534 10.301 -4.165 1.00 96.31 100 VAL A C 1
ATOM 760 O O . VAL A 1 100 ? -4.452 10.495 -3.374 1.00 96.31 100 VAL A O 1
ATOM 763 N N . GLY A 1 101 ? -2.706 9.271 -4.060 1.00 97.38 101 GLY A N 1
ATOM 764 C CA . GLY A 1 101 ? -2.735 8.324 -2.954 1.00 97.38 101 GLY A CA 1
ATOM 765 C C . GLY A 1 101 ? -1.435 7.541 -2.872 1.00 97.38 101 GLY A C 1
ATOM 766 O O . GLY A 1 101 ? -0.451 7.859 -3.546 1.00 97.38 101 GLY A O 1
ATOM 767 N N . SER A 1 102 ? -1.447 6.487 -2.070 1.00 98.19 102 SER A N 1
ATOM 768 C CA . SER A 1 102 ? -0.300 5.619 -1.835 1.00 98.19 102 SER A CA 1
ATOM 769 C C . SER A 1 102 ? -0.647 4.159 -2.112 1.00 98.19 102 SER A C 1
ATOM 771 O O . SER A 1 102 ? -1.767 3.704 -1.870 1.00 98.19 102 SER A O 1
ATOM 773 N N . ILE A 1 103 ? 0.332 3.400 -2.597 1.00 98.44 103 ILE A N 1
ATOM 774 C CA . ILE A 1 103 ? 0.264 1.938 -2.592 1.00 98.44 103 ILE A CA 1
ATOM 775 C C . ILE A 1 103 ? 0.391 1.472 -1.141 1.00 98.44 103 ILE A C 1
ATOM 777 O O . ILE A 1 103 ? 1.281 1.922 -0.427 1.00 98.44 103 ILE A O 1
ATOM 781 N N . GLY A 1 104 ? -0.464 0.560 -0.699 1.00 98.19 104 GLY A N 1
ATOM 782 C CA . GLY A 1 104 ? -0.342 -0.083 0.604 1.00 98.19 104 GLY A CA 1
ATOM 783 C C . GLY A 1 104 ? 0.691 -1.183 0.550 1.00 98.19 104 GLY A C 1
ATOM 784 O O . GLY A 1 104 ? 1.820 -1.022 1.002 1.00 98.19 104 GLY A O 1
ATOM 785 N N . VAL A 1 105 ? 0.315 -2.296 -0.066 1.00 98.12 105 VAL A N 1
ATOM 786 C CA . VAL A 1 105 ? 1.166 -3.476 -0.204 1.00 98.12 105 VAL A CA 1
ATOM 787 C C . VAL A 1 105 ? 0.905 -4.150 -1.546 1.00 98.12 105 VAL A C 1
ATOM 789 O O . VAL A 1 105 ? -0.219 -4.120 -2.056 1.00 98.12 105 VAL A O 1
ATOM 792 N N . ILE A 1 106 ? 1.938 -4.774 -2.108 1.00 98.50 106 ILE A N 1
ATOM 793 C CA . ILE A 1 106 ? 1.787 -5.683 -3.247 1.00 98.50 106 ILE A CA 1
ATOM 794 C C . ILE A 1 106 ? 1.213 -7.009 -2.744 1.00 98.50 106 ILE A C 1
ATOM 796 O O . ILE A 1 106 ? 1.756 -7.611 -1.818 1.00 98.50 106 ILE A O 1
ATOM 800 N N . ALA A 1 107 ? 0.136 -7.482 -3.359 1.00 98.38 107 ALA A N 1
ATOM 801 C CA . ALA A 1 107 ? -0.582 -8.673 -2.923 1.00 98.38 107 ALA A CA 1
ATOM 802 C C . ALA A 1 107 ? -1.090 -9.477 -4.120 1.00 98.38 107 ALA A C 1
ATOM 804 O O . ALA A 1 107 ? -1.243 -8.944 -5.220 1.00 98.38 107 ALA A O 1
ATOM 805 N N . LYS A 1 108 ? -1.403 -10.754 -3.898 1.00 98.50 108 LYS A N 1
ATOM 806 C CA . LYS A 1 108 ? -2.272 -11.507 -4.805 1.00 98.50 108 LYS A CA 1
ATOM 807 C C . LYS A 1 108 ? -3.650 -11.652 -4.192 1.00 98.50 108 LYS A C 1
ATOM 809 O O . LYS A 1 108 ? -3.746 -12.022 -3.024 1.00 98.50 108 LYS A O 1
ATOM 814 N N . ARG A 1 109 ? -4.681 -11.417 -4.999 1.00 98.19 109 ARG A N 1
ATOM 815 C CA . ARG A 1 109 ? -6.075 -11.731 -4.679 1.00 98.19 109 ARG A CA 1
ATOM 816 C C . ARG A 1 109 ? -6.576 -12.743 -5.699 1.00 98.19 109 ARG A C 1
ATOM 818 O O . ARG A 1 109 ? -6.519 -12.465 -6.891 1.00 98.19 109 ARG A O 1
ATOM 825 N N . ASP A 1 110 ? -7.010 -13.917 -5.255 1.00 97.50 110 ASP A N 1
ATOM 826 C CA . ASP A 1 110 ? -7.459 -15.008 -6.136 1.00 97.50 110 ASP A CA 1
ATOM 827 C C . ASP A 1 110 ? -6.429 -15.337 -7.233 1.00 97.50 110 ASP A C 1
ATOM 829 O O . ASP A 1 110 ? -6.750 -15.493 -8.408 1.00 97.50 110 ASP A O 1
ATOM 833 N N . ASN A 1 111 ? -5.152 -15.403 -6.833 1.00 96.31 111 ASN A N 1
ATOM 834 C CA . ASN A 1 111 ? -3.969 -15.579 -7.689 1.00 96.31 111 ASN A CA 1
ATOM 835 C C . ASN A 1 111 ? -3.671 -14.459 -8.703 1.00 96.31 111 ASN A C 1
ATOM 837 O O . ASN A 1 111 ? -2.655 -14.544 -9.394 1.00 96.31 111 ASN A O 1
ATOM 841 N N . VAL A 1 112 ? -4.458 -13.385 -8.747 1.00 98.06 112 VAL A N 1
ATOM 842 C CA . VAL A 1 112 ? -4.180 -12.201 -9.569 1.00 98.06 112 VAL A CA 1
ATOM 843 C C . VAL A 1 112 ? -3.210 -11.286 -8.829 1.00 98.06 112 VAL A C 1
ATOM 845 O O . VAL A 1 112 ? -3.486 -10.889 -7.696 1.00 98.06 112 VAL A O 1
ATOM 848 N N . LEU A 1 113 ? -2.069 -10.959 -9.445 1.00 98.50 113 LEU A N 1
ATOM 849 C CA . LEU A 1 113 ? -1.092 -10.033 -8.871 1.00 98.50 113 LEU A CA 1
ATOM 850 C C . LEU A 1 113 ? -1.594 -8.594 -8.973 1.00 98.50 113 LEU A C 1
ATOM 852 O O . LEU A 1 113 ? -2.054 -8.139 -10.017 1.00 98.50 113 LEU A O 1
ATOM 856 N N . GLY A 1 114 ? -1.474 -7.865 -7.875 1.00 98.50 114 GLY A N 1
ATOM 857 C CA . GLY A 1 114 ? -1.927 -6.496 -7.787 1.00 98.50 114 GLY A CA 1
ATOM 858 C C . GLY A 1 114 ? -1.370 -5.794 -6.570 1.00 98.50 114 GLY A C 1
ATOM 859 O O . GLY A 1 114 ? -0.371 -6.200 -5.969 1.00 98.50 114 GLY A O 1
ATOM 860 N N . PHE A 1 115 ? -2.043 -4.726 -6.192 1.00 98.75 115 PHE A N 1
ATOM 861 C CA . PHE A 1 115 ? -1.745 -4.015 -4.971 1.00 98.75 115 PHE A CA 1
ATOM 862 C C . PHE A 1 115 ? -3.008 -3.487 -4.319 1.00 98.75 115 PHE A C 1
ATOM 864 O O . PHE A 1 115 ? -4.048 -3.293 -4.951 1.00 98.75 115 PHE A O 1
ATOM 871 N N . VAL A 1 116 ? -2.888 -3.259 -3.021 1.00 98.62 116 VAL A N 1
ATOM 872 C CA . VAL A 1 116 ? -3.933 -2.654 -2.211 1.00 98.62 116 VAL A CA 1
ATOM 873 C C . VAL A 1 116 ? -3.694 -1.151 -2.107 1.00 98.62 116 VAL A C 1
ATOM 875 O O . VAL A 1 116 ? -2.554 -0.710 -1.983 1.00 98.62 116 VAL A O 1
ATOM 878 N N . THR A 1 117 ? -4.763 -0.364 -2.121 1.00 98.69 117 THR A N 1
ATOM 879 C CA . THR A 1 117 ? -4.767 1.059 -1.741 1.00 98.69 117 THR A CA 1
ATOM 880 C C . THR A 1 117 ? -6.074 1.390 -1.011 1.00 98.69 117 THR A C 1
ATOM 882 O O . THR A 1 117 ? -6.873 0.488 -0.760 1.00 98.69 117 THR A O 1
ATOM 885 N N . ALA A 1 118 ? -6.300 2.649 -0.634 1.00 98.06 118 ALA A N 1
ATOM 886 C CA . ALA A 1 118 ? -7.551 3.061 -0.005 1.00 98.06 118 ALA A CA 1
ATOM 887 C C . ALA A 1 118 ? -8.702 3.099 -1.023 1.00 98.06 118 ALA A C 1
ATOM 889 O O . ALA A 1 118 ? -8.526 3.474 -2.182 1.00 98.06 118 ALA A O 1
ATOM 890 N N . GLY A 1 119 ? -9.902 2.731 -0.587 1.00 97.25 119 GLY A N 1
ATOM 891 C CA . GLY A 1 119 ? -11.084 2.657 -1.442 1.00 97.25 119 GLY A CA 1
ATOM 892 C C . GLY A 1 119 ? -11.499 4.011 -2.005 1.00 97.25 119 GLY A C 1
ATOM 893 O O . GLY A 1 119 ? -11.830 4.111 -3.183 1.00 97.25 119 GLY A O 1
ATOM 894 N N . HIS A 1 120 ? -11.423 5.073 -1.203 1.00 94.56 120 HIS A N 1
ATOM 895 C CA . HIS A 1 120 ? -11.705 6.436 -1.654 1.00 94.56 120 HIS A CA 1
ATOM 896 C C . HIS A 1 120 ? -10.685 6.972 -2.668 1.00 94.56 120 HIS A C 1
ATOM 898 O O . HIS A 1 120 ? -11.007 7.907 -3.391 1.00 94.56 120 HIS A O 1
ATOM 904 N N . VAL A 1 121 ? -9.482 6.388 -2.740 1.00 95.69 121 VAL A N 1
ATOM 905 C CA . VAL A 1 121 ? -8.450 6.767 -3.721 1.00 95.69 121 VAL A CA 1
ATOM 906 C C . VAL A 1 121 ? -8.802 6.234 -5.106 1.00 95.69 121 VAL A C 1
ATOM 908 O O . VAL A 1 121 ? -8.423 6.814 -6.104 1.00 95.69 121 VAL A O 1
ATOM 911 N N . VAL A 1 122 ? -9.525 5.128 -5.227 1.00 95.19 122 VAL A N 1
ATOM 912 C CA . VAL A 1 122 ? -9.904 4.583 -6.539 1.00 95.19 122 VAL A CA 1
ATOM 913 C C . VAL A 1 122 ? -11.363 4.172 -6.523 1.00 95.19 122 VAL A C 1
ATOM 915 O O . VAL A 1 122 ? -11.706 3.031 -6.811 1.00 95.19 122 VAL A O 1
ATOM 918 N N . ASP A 1 123 ? -12.220 5.129 -6.173 1.00 90.69 123 ASP A N 1
ATOM 919 C CA . ASP A 1 123 ? -13.609 4.952 -5.731 1.00 90.69 123 ASP A CA 1
ATOM 920 C C . ASP A 1 123 ? -14.572 4.245 -6.709 1.00 90.69 123 ASP A C 1
ATOM 922 O O . ASP A 1 123 ? -15.757 4.088 -6.401 1.00 90.69 123 ASP A O 1
ATOM 926 N N . LYS A 1 124 ? -14.074 3.799 -7.870 1.00 93.50 124 LYS A N 1
ATOM 927 C CA . LYS A 1 124 ? -14.787 3.064 -8.916 1.00 93.50 124 LYS A CA 1
ATOM 928 C C . LYS A 1 124 ? -13.950 1.909 -9.466 1.00 93.50 124 LYS A C 1
ATOM 930 O O . LYS A 1 124 ? -12.765 2.058 -9.773 1.00 93.50 124 LYS A O 1
ATOM 935 N N . ILE A 1 125 ? -14.615 0.783 -9.704 1.00 96.81 125 ILE A N 1
ATOM 936 C CA . ILE A 1 125 ? -14.080 -0.329 -10.502 1.00 96.81 125 ILE A CA 1
ATOM 937 C C . ILE A 1 125 ? -13.782 0.165 -11.928 1.00 96.81 125 ILE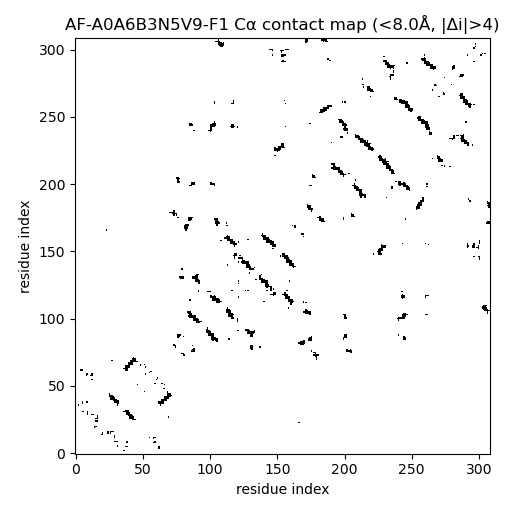 A C 1
ATOM 939 O O . ILE A 1 125 ? -14.517 0.988 -12.474 1.00 96.81 125 ILE A O 1
ATOM 943 N N . GLY A 1 126 ? -12.691 -0.320 -12.521 1.00 97.25 126 GLY A N 1
ATOM 944 C CA . GLY A 1 126 ? -12.211 0.103 -13.838 1.00 97.25 126 GLY A CA 1
ATOM 945 C C . GLY A 1 126 ? -11.371 1.386 -13.816 1.00 97.25 126 GLY A C 1
ATOM 946 O O . GLY A 1 126 ? -10.912 1.840 -14.866 1.00 97.25 126 GLY A O 1
ATOM 947 N N . THR A 1 127 ? -11.144 1.988 -12.642 1.00 97.38 127 THR A N 1
ATOM 948 C CA . THR A 1 127 ? -10.264 3.159 -12.519 1.00 97.38 127 THR A CA 1
ATOM 949 C C . THR A 1 127 ? -8.836 2.779 -12.891 1.00 97.38 127 THR A C 1
ATOM 951 O O . THR A 1 127 ? -8.250 1.869 -12.307 1.00 97.38 127 THR A O 1
ATOM 954 N N . LYS A 1 128 ? -8.261 3.493 -13.864 1.00 97.69 128 LYS A N 1
ATOM 955 C CA . LYS A 1 128 ? -6.859 3.332 -14.265 1.00 97.69 128 LYS A CA 1
ATOM 956 C C . LYS A 1 128 ? -5.947 4.027 -13.263 1.00 97.69 128 LYS A C 1
ATOM 958 O O . LYS A 1 128 ? -6.161 5.200 -12.955 1.00 97.69 128 LYS A O 1
ATOM 963 N N . VAL A 1 129 ? -4.910 3.325 -12.819 1.00 98.44 129 VAL A N 1
ATOM 964 C CA . VAL A 1 129 ? -3.962 3.818 -11.814 1.00 98.44 129 VAL A CA 1
ATOM 965 C C . VAL A 1 129 ? -2.574 3.975 -12.425 1.00 98.44 129 VAL A C 1
ATOM 967 O O . VAL A 1 129 ? -2.138 3.154 -13.236 1.00 98.44 129 VAL A O 1
ATOM 970 N N . TYR A 1 130 ? -1.880 5.044 -12.036 1.00 97.88 130 TYR A N 1
ATOM 971 C CA . TYR A 1 130 ? -0.592 5.452 -12.588 1.00 97.88 130 TYR A CA 1
ATOM 972 C C . TYR A 1 130 ? 0.443 5.711 -11.485 1.00 97.88 130 TYR A C 1
ATOM 974 O O . TYR A 1 130 ? 0.099 6.191 -10.410 1.00 97.88 130 TYR A O 1
ATOM 982 N N . GLN A 1 131 ? 1.722 5.452 -11.766 1.00 96.25 131 GLN A N 1
ATOM 983 C CA . GLN A 1 131 ? 2.855 5.679 -10.863 1.00 96.25 131 GLN A CA 1
ATOM 984 C C . GLN A 1 131 ? 4.011 6.330 -11.646 1.00 96.25 131 GLN A C 1
ATOM 986 O O . GLN A 1 131 ? 4.507 5.699 -12.588 1.00 96.25 131 GLN A O 1
ATOM 991 N N . PRO A 1 132 ? 4.467 7.551 -11.288 1.00 93.69 132 PRO A N 1
ATOM 992 C CA . PRO A 1 132 ? 3.950 8.463 -10.256 1.00 93.69 132 PRO A CA 1
ATOM 993 C C . PRO A 1 132 ? 3.036 9.566 -10.825 1.00 93.69 132 PRO A C 1
ATOM 995 O O . PRO A 1 132 ? 2.602 10.451 -10.091 1.00 93.69 132 PRO A O 1
ATOM 998 N N . SER A 1 133 ? 2.804 9.578 -12.140 1.00 93.12 133 SER A N 1
ATOM 999 C CA . SER A 1 133 ? 2.044 10.610 -12.851 1.00 93.12 133 SER A CA 1
ATOM 1000 C C . SER A 1 133 ? 1.237 10.001 -13.992 1.00 93.12 133 SER A C 1
ATOM 1002 O O . SER A 1 133 ? 1.586 8.936 -14.499 1.00 93.12 133 SER A O 1
ATOM 1004 N N . LYS A 1 134 ? 0.159 10.674 -14.408 1.00 93.69 134 LYS A N 1
ATOM 1005 C CA . LYS A 1 134 ? -0.729 10.186 -15.469 1.00 93.69 134 LYS A CA 1
ATOM 1006 C C . LYS A 1 134 ? -0.050 10.258 -16.842 1.00 93.69 134 LYS A C 1
ATOM 1008 O O . LYS A 1 134 ? -0.023 11.308 -17.477 1.00 93.69 134 LYS A O 1
ATOM 1013 N N . SER A 1 135 ? 0.466 9.124 -17.296 1.00 88.88 135 SER A N 1
ATOM 1014 C CA . SER A 1 135 ? 0.906 8.867 -18.670 1.00 88.88 135 SER A CA 1
ATOM 1015 C C . SER A 1 135 ? 0.797 7.369 -18.948 1.00 88.88 135 SER A C 1
ATOM 1017 O O . SER A 1 135 ? 0.868 6.570 -18.015 1.00 88.88 135 SER A O 1
ATOM 1019 N N . ASP A 1 136 ? 0.645 6.959 -20.205 1.00 80.75 136 ASP A N 1
ATOM 1020 C CA . ASP A 1 136 ? 0.470 5.534 -20.525 1.00 80.75 136 ASP A CA 1
ATOM 1021 C C . ASP A 1 136 ? 1.678 4.686 -20.092 1.00 80.75 136 ASP A C 1
ATOM 1023 O O . ASP A 1 136 ? 1.507 3.614 -19.520 1.00 80.75 136 ASP A O 1
ATOM 1027 N N . ASN A 1 137 ? 2.896 5.226 -20.205 1.00 83.75 137 ASN A N 1
ATOM 1028 C CA . ASN A 1 137 ? 4.132 4.582 -19.726 1.00 83.75 137 ASN A CA 1
ATOM 1029 C C . ASN A 1 137 ? 4.227 4.452 -18.193 1.00 83.75 137 ASN A C 1
ATOM 1031 O O . ASN A 1 137 ? 5.109 3.761 -17.671 1.00 83.75 137 ASN A O 1
ATOM 1035 N N . ASN A 1 138 ? 3.353 5.152 -17.470 1.00 91.12 138 ASN A N 1
ATOM 1036 C CA . ASN A 1 138 ? 3.265 5.127 -16.019 1.00 91.12 138 ASN A CA 1
ATOM 1037 C C . ASN A 1 138 ? 2.044 4.359 -15.520 1.00 91.12 138 ASN A C 1
ATOM 1039 O O . ASN A 1 138 ? 1.883 4.267 -14.304 1.00 91.12 138 ASN A O 1
ATOM 1043 N N . ARG A 1 139 ? 1.198 3.805 -16.398 1.00 95.19 139 ARG A N 1
ATOM 1044 C CA . ARG A 1 139 ? 0.086 2.957 -15.963 1.00 95.19 139 ARG A CA 1
ATOM 1045 C C . ARG A 1 139 ? 0.642 1.753 -15.202 1.00 95.19 139 ARG A C 1
ATOM 1047 O O . ARG A 1 139 ? 1.645 1.167 -15.603 1.00 95.19 139 ARG A O 1
ATOM 1054 N N . VAL A 1 140 ? 0.030 1.453 -14.063 1.00 96.81 140 VAL A N 1
ATOM 1055 C CA . VAL A 1 140 ? 0.431 0.349 -13.176 1.00 96.81 140 VAL A CA 1
ATOM 1056 C C . VAL A 1 140 ? -0.708 -0.597 -12.856 1.00 96.81 140 VAL A C 1
ATOM 1058 O O . VAL A 1 140 ? -0.478 -1.592 -12.180 1.00 96.81 140 VAL A O 1
ATOM 1061 N N . GLY A 1 141 ? -1.924 -0.303 -13.310 1.00 97.94 141 GLY A N 1
ATOM 1062 C CA . GLY A 1 141 ? -3.032 -1.212 -13.104 1.00 97.94 141 GLY A CA 1
ATOM 1063 C C . GLY A 1 141 ? -4.409 -0.609 -13.294 1.00 97.94 141 GLY A C 1
ATOM 1064 O O . GLY A 1 141 ? -4.585 0.536 -13.738 1.00 97.94 141 GLY A O 1
ATOM 1065 N N . GLU A 1 142 ? -5.388 -1.416 -12.911 1.00 98.44 1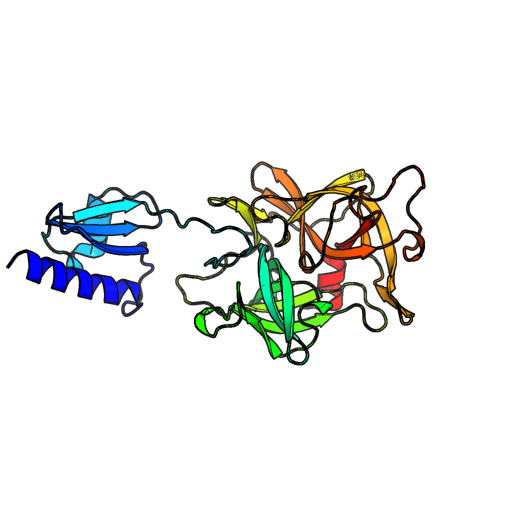42 GLU A N 1
ATOM 1066 C CA . GLU A 1 142 ? -6.803 -1.086 -12.947 1.00 98.44 142 GLU A CA 1
ATOM 1067 C C . GLU A 1 142 ? -7.538 -1.647 -11.728 1.00 98.44 142 GLU A C 1
ATOM 1069 O O . GLU A 1 142 ? -7.365 -2.805 -11.345 1.00 98.44 142 GLU A O 1
ATOM 1074 N N . THR A 1 143 ? -8.373 -0.817 -11.110 1.00 98.62 143 THR A N 1
ATOM 1075 C CA . THR A 1 143 ? -9.146 -1.191 -9.925 1.00 98.62 143 THR A CA 1
ATOM 1076 C C . THR A 1 143 ? -10.166 -2.273 -10.244 1.00 98.62 143 THR A C 1
ATOM 1078 O O . THR A 1 143 ? -10.996 -2.102 -11.138 1.00 98.62 143 THR A O 1
ATOM 1081 N N . LYS A 1 144 ? -10.157 -3.364 -9.477 1.00 98.31 144 LYS A N 1
ATOM 1082 C CA . LYS A 1 144 ? -11.081 -4.493 -9.658 1.00 98.31 144 LYS A CA 1
ATOM 1083 C C . LYS A 1 144 ? -12.152 -4.581 -8.586 1.00 98.31 144 LYS A C 1
ATOM 1085 O O . LYS A 1 144 ? -13.270 -4.978 -8.893 1.00 98.31 144 LYS A O 1
ATOM 1090 N N . VAL A 1 145 ? -11.829 -4.202 -7.352 1.00 97.75 145 VAL A N 1
ATOM 1091 C CA . VAL A 1 145 ? -12.762 -4.256 -6.218 1.00 97.75 145 VAL A CA 1
ATOM 1092 C C . VAL A 1 145 ? -12.518 -3.059 -5.313 1.00 97.75 145 VAL A C 1
ATOM 1094 O O . VAL A 1 145 ? -11.370 -2.657 -5.126 1.00 97.75 145 VAL A O 1
ATOM 1097 N N . VAL A 1 146 ? -13.598 -2.498 -4.771 1.00 97.56 146 VAL A N 1
ATOM 1098 C CA . VAL A 1 146 ? -13.580 -1.327 -3.890 1.00 97.56 146 VAL A CA 1
ATOM 1099 C C . VAL A 1 146 ? -14.540 -1.564 -2.732 1.00 97.56 146 VAL A C 1
ATOM 1101 O O . VAL A 1 146 ? -15.697 -1.914 -2.953 1.00 97.56 146 VAL A O 1
ATOM 1104 N N . SER A 1 147 ? -14.067 -1.300 -1.522 1.00 96.31 147 SER A N 1
ATOM 1105 C CA . SER A 1 147 ? -14.864 -1.000 -0.340 1.00 96.31 147 SER A CA 1
ATOM 1106 C C . SER A 1 147 ? -14.452 0.382 0.139 1.00 96.31 147 SER A C 1
ATOM 1108 O O . SER A 1 147 ? -13.268 0.663 0.258 1.00 96.31 147 SER A O 1
ATOM 1110 N N . ASN A 1 148 ? -15.387 1.288 0.381 1.00 90.12 148 ASN A N 1
ATOM 1111 C CA . ASN A 1 148 ? -15.039 2.626 0.844 1.00 90.12 148 ASN A CA 1
ATOM 1112 C C . ASN A 1 148 ? -15.995 3.086 1.933 1.00 90.12 148 ASN A C 1
ATOM 1114 O O . ASN A 1 148 ? -16.968 2.417 2.269 1.00 90.12 148 ASN A O 1
ATOM 1118 N N . TRP A 1 149 ? -15.704 4.259 2.479 1.00 85.12 149 TRP A N 1
ATOM 1119 C CA . TRP A 1 149 ? -16.484 4.836 3.560 1.00 85.12 149 TRP A CA 1
ATOM 1120 C C . TRP A 1 149 ? -17.938 5.152 3.182 1.00 85.12 149 TRP A C 1
ATOM 1122 O O . TRP A 1 149 ? -18.723 5.371 4.094 1.00 85.12 149 TRP A O 1
ATOM 1132 N N . LYS A 1 150 ? -18.334 5.195 1.896 1.00 85.62 150 LYS A N 1
ATOM 1133 C CA . LYS A 1 150 ? -19.690 5.613 1.489 1.00 85.62 150 LYS A CA 1
ATOM 1134 C C . LYS A 1 150 ? -20.736 4.633 2.038 1.00 85.62 150 LYS A C 1
ATOM 1136 O O . LYS A 1 150 ? -20.798 3.476 1.630 1.00 85.62 150 LYS A O 1
ATOM 1141 N N . GLY A 1 151 ? -21.603 5.120 2.926 1.00 87.50 151 GLY A N 1
ATOM 1142 C CA . GLY A 1 151 ? -22.565 4.284 3.648 1.00 87.50 151 GLY A CA 1
ATOM 1143 C C . GLY A 1 151 ? -21.967 3.738 4.943 1.00 87.50 151 GLY A C 1
ATOM 1144 O O . GLY A 1 151 ? -21.683 4.513 5.855 1.00 87.50 151 GLY A O 1
ATOM 1145 N N . SER A 1 152 ? -21.817 2.417 5.050 1.00 90.44 152 SER A N 1
ATOM 1146 C CA . SER A 1 152 ? -21.170 1.770 6.195 1.00 90.44 152 SER A CA 1
ATOM 1147 C C . SER A 1 152 ? -20.334 0.582 5.729 1.00 90.44 152 SER A C 1
ATOM 1149 O O . SER A 1 152 ? -20.868 -0.323 5.089 1.00 90.44 152 SER A O 1
ATOM 1151 N N . ALA A 1 153 ? -19.042 0.588 6.052 1.00 94.56 153 ALA A N 1
ATOM 1152 C CA . ALA A 1 153 ? -18.089 -0.467 5.695 1.00 94.56 153 ALA A CA 1
ATOM 1153 C C . ALA A 1 153 ? -17.145 -0.779 6.867 1.00 94.56 153 ALA A C 1
ATOM 1155 O O . ALA A 1 153 ? -17.092 -0.024 7.842 1.00 94.56 153 ALA A O 1
ATOM 1156 N N . ASN A 1 154 ? -16.397 -1.882 6.797 1.00 96.44 154 ASN A N 1
ATOM 1157 C CA . ASN A 1 154 ? -15.374 -2.219 7.799 1.00 96.44 154 ASN A CA 1
ATOM 1158 C C . ASN A 1 154 ? -13.974 -1.770 7.363 1.00 96.44 154 ASN A C 1
ATOM 1160 O O . ASN A 1 154 ? -13.036 -1.750 8.160 1.00 96.44 154 ASN A O 1
ATOM 1164 N N . SER A 1 155 ? -13.815 -1.407 6.097 1.00 97.19 155 SER A N 1
ATOM 1165 C CA . SER A 1 155 ? -12.569 -0.960 5.509 1.00 97.19 155 SER A CA 1
ATOM 1166 C C . SER A 1 155 ? -12.810 0.066 4.413 1.00 97.19 155 SER A C 1
ATOM 1168 O O . SER A 1 155 ? -13.795 0.014 3.673 1.00 97.19 155 SER A O 1
ATOM 1170 N N . ASP A 1 156 ? -11.850 0.971 4.290 1.00 97.69 156 ASP A N 1
ATOM 1171 C CA . ASP A 1 156 ? -11.701 1.838 3.136 1.00 97.69 156 ASP A CA 1
ATOM 1172 C C . ASP A 1 156 ? -10.518 1.348 2.311 1.00 97.69 156 ASP A C 1
ATOM 1174 O O . ASP A 1 156 ? -9.376 1.764 2.498 1.00 97.69 156 ASP A O 1
ATOM 1178 N N . SER A 1 157 ? -10.794 0.392 1.431 1.00 98.25 157 SER A N 1
ATOM 1179 C CA . SER A 1 157 ? -9.799 -0.392 0.719 1.00 98.25 157 SER A CA 1
ATOM 1180 C C . SER A 1 157 ? -10.189 -0.682 -0.728 1.00 98.25 157 SER A C 1
ATOM 1182 O O . SER A 1 157 ? -11.355 -0.768 -1.102 1.00 98.25 157 SER A O 1
ATOM 1184 N N . ALA A 1 158 ? -9.193 -0.857 -1.581 1.00 98.56 158 ALA A N 1
ATOM 1185 C CA . ALA A 1 158 ? -9.390 -1.296 -2.948 1.00 98.56 158 ALA A CA 1
ATOM 1186 C C . ALA A 1 158 ? -8.255 -2.206 -3.391 1.00 98.56 158 ALA A C 1
ATOM 1188 O O . ALA A 1 158 ? -7.113 -2.062 -2.951 1.00 98.56 158 ALA A O 1
ATOM 1189 N N . PHE A 1 159 ? -8.583 -3.111 -4.308 1.00 98.75 159 PHE A N 1
ATOM 1190 C CA . PHE A 1 159 ? -7.612 -3.935 -5.008 1.00 98.75 159 PHE A CA 1
ATOM 1191 C C . PHE A 1 159 ? -7.472 -3.466 -6.453 1.00 98.75 159 PHE A C 1
ATOM 1193 O O . PHE A 1 159 ? -8.460 -3.365 -7.190 1.00 98.75 159 PHE A O 1
ATOM 1200 N N . VAL A 1 160 ? -6.231 -3.215 -6.854 1.00 98.88 160 VAL A N 1
ATOM 1201 C CA . VAL A 1 160 ? -5.843 -2.829 -8.207 1.00 98.88 160 VAL A CA 1
ATOM 1202 C C . VAL A 1 160 ? -5.040 -3.975 -8.802 1.00 98.88 160 VAL A C 1
ATOM 1204 O O . VAL A 1 160 ? -3.982 -4.320 -8.280 1.00 98.88 160 VAL A O 1
ATOM 1207 N N . GLU A 1 161 ? -5.537 -4.571 -9.884 1.00 98.69 161 GLU A N 1
ATOM 1208 C CA . GLU A 1 161 ? -4.775 -5.567 -10.641 1.00 98.69 161 GLU A CA 1
ATOM 1209 C C . GLU A 1 161 ? -3.590 -4.874 -11.311 1.00 98.69 161 GLU A C 1
ATOM 1211 O O . GLU A 1 161 ? -3.765 -3.836 -11.954 1.00 98.69 161 GLU A O 1
ATOM 1216 N N . ALA A 1 162 ? -2.389 -5.420 -11.118 1.00 98.12 162 ALA A N 1
ATOM 1217 C CA . ALA A 1 162 ? -1.165 -4.784 -11.569 1.00 98.12 162 ALA A CA 1
ATOM 1218 C C . ALA A 1 162 ? -0.933 -5.025 -13.063 1.00 98.12 162 ALA A C 1
ATOM 1220 O O . ALA A 1 162 ? -1.032 -6.143 -13.559 1.00 98.12 162 ALA A O 1
ATOM 1221 N N . GLU A 1 163 ? -0.512 -3.973 -13.754 1.00 95.25 163 GLU A N 1
ATOM 1222 C CA . GLU A 1 163 ? 0.005 -4.035 -15.117 1.00 95.25 163 GLU A CA 1
ATOM 1223 C C . GLU A 1 163 ? 1.513 -3.830 -15.094 1.00 95.25 163 GLU A C 1
ATOM 1225 O O . GLU A 1 163 ? 2.015 -2.823 -14.587 1.00 95.25 163 GLU A O 1
ATOM 1230 N N . TYR A 1 164 ? 2.244 -4.800 -15.636 1.00 88.19 164 TYR A N 1
ATOM 1231 C CA . TYR A 1 164 ? 3.698 -4.823 -15.595 1.00 88.19 164 TYR A CA 1
ATOM 1232 C C . TYR A 1 164 ? 4.278 -5.576 -16.791 1.00 88.19 164 TYR A C 1
ATOM 1234 O O . TYR A 1 164 ? 3.645 -6.451 -17.381 1.00 88.19 164 TYR A O 1
ATOM 1242 N N . SER A 1 165 ? 5.518 -5.235 -17.139 1.00 81.38 165 SER A N 1
ATOM 1243 C CA . SER A 1 165 ? 6.340 -6.074 -18.007 1.00 81.38 165 SER A CA 1
ATOM 1244 C C . SER A 1 165 ? 6.985 -7.181 -17.170 1.00 81.38 165 SER A C 1
ATOM 1246 O O . SER A 1 165 ? 7.220 -6.988 -15.979 1.00 81.38 165 SER A O 1
ATOM 1248 N N . ARG A 1 166 ? 7.367 -8.309 -17.781 1.00 72.56 166 ARG A N 1
ATOM 1249 C CA . ARG A 1 166 ? 8.071 -9.408 -17.085 1.00 72.56 166 A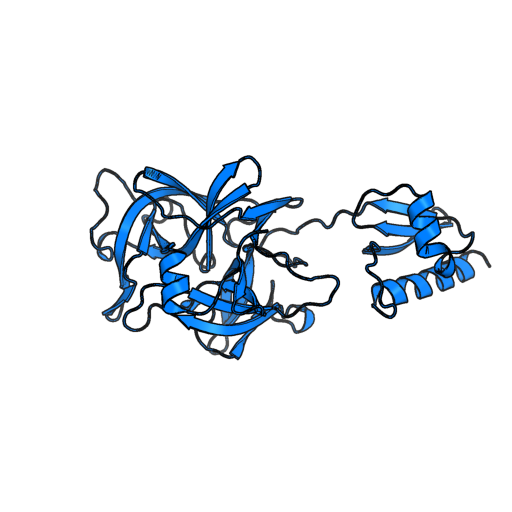RG A CA 1
ATOM 1250 C C . ARG A 1 166 ? 9.319 -8.943 -16.308 1.00 72.56 166 ARG A C 1
ATOM 1252 O O . ARG A 1 166 ? 9.689 -9.569 -15.324 1.00 72.56 166 ARG A O 1
ATOM 1259 N N . ARG A 1 167 ? 9.969 -7.851 -16.732 1.00 68.25 167 ARG A N 1
ATOM 1260 C CA . ARG A 1 167 ? 11.144 -7.271 -16.053 1.00 68.25 167 ARG A CA 1
ATOM 1261 C C . ARG A 1 167 ? 10.805 -6.413 -14.836 1.00 68.25 167 ARG A C 1
ATOM 1263 O O . ARG A 1 167 ? 11.653 -6.249 -13.969 1.00 68.25 167 ARG A O 1
ATOM 1270 N N . ASP A 1 168 ? 9.586 -5.890 -14.777 1.00 81.19 168 ASP A N 1
ATOM 1271 C CA . ASP A 1 168 ? 9.121 -4.966 -13.741 1.00 81.19 168 ASP A CA 1
ATOM 1272 C C . ASP A 1 168 ? 8.101 -5.620 -12.797 1.00 81.19 168 ASP A C 1
ATOM 1274 O O . ASP A 1 168 ? 7.357 -4.912 -12.114 1.00 81.19 168 ASP A O 1
ATOM 1278 N N . GLU A 1 169 ? 8.028 -6.957 -12.792 1.00 86.38 169 GLU A N 1
ATOM 1279 C CA . GLU A 1 169 ? 7.050 -7.711 -12.011 1.00 86.38 169 GLU A CA 1
ATOM 1280 C C . GLU A 1 169 ? 7.134 -7.354 -10.516 1.00 86.38 169 GLU A C 1
ATOM 1282 O O . GLU A 1 169 ? 8.187 -7.534 -9.890 1.00 86.38 169 GLU A O 1
ATOM 1287 N N . PRO A 1 170 ? 6.040 -6.839 -9.920 1.00 91.81 170 PRO A N 1
ATOM 1288 C CA . PRO A 1 170 ? 6.004 -6.504 -8.504 1.00 91.81 170 PRO A CA 1
ATOM 1289 C C . PRO A 1 170 ? 6.196 -7.732 -7.616 1.00 91.81 170 PRO A C 1
ATOM 1291 O O . PRO A 1 170 ? 5.580 -8.777 -7.816 1.00 91.81 170 PRO A O 1
ATOM 1294 N N . LYS A 1 171 ? 7.006 -7.591 -6.567 1.00 93.69 171 LYS A N 1
ATOM 1295 C CA . LYS A 1 171 ? 7.185 -8.649 -5.568 1.00 93.69 171 LYS A CA 1
ATOM 1296 C C . LYS A 1 171 ? 6.119 -8.525 -4.483 1.00 93.69 171 LYS A C 1
ATOM 1298 O O . LYS A 1 171 ? 6.000 -7.470 -3.856 1.00 93.69 171 LYS A O 1
ATOM 1303 N N . VAL A 1 172 ? 5.366 -9.602 -4.256 1.00 97.50 172 VAL A N 1
ATOM 1304 C CA . VAL A 1 172 ? 4.362 -9.696 -3.181 1.00 97.50 172 VAL A CA 1
ATOM 1305 C C . VAL A 1 172 ? 5.000 -9.358 -1.833 1.00 97.50 172 VAL A C 1
ATOM 1307 O O . VAL A 1 172 ? 6.149 -9.704 -1.580 1.00 97.50 172 VAL A O 1
ATOM 1310 N N . GLY A 1 173 ? 4.264 -8.645 -0.982 1.00 97.44 173 GLY A N 1
ATOM 1311 C CA . GLY A 1 173 ? 4.705 -8.312 0.368 1.00 97.44 173 GLY A CA 1
ATOM 1312 C C . GLY A 1 173 ? 5.807 -7.260 0.449 1.00 97.44 173 GLY A C 1
ATOM 1313 O O . GLY A 1 173 ? 6.396 -7.105 1.513 1.00 97.44 173 GLY A O 1
ATOM 1314 N N . THR A 1 174 ? 6.110 -6.529 -0.627 1.00 96.19 174 THR A N 1
ATOM 1315 C CA . THR A 1 174 ? 7.134 -5.474 -0.581 1.00 96.19 174 THR A CA 1
ATOM 1316 C C . THR A 1 174 ? 6.552 -4.103 -0.251 1.00 96.19 174 THR A C 1
ATOM 1318 O O . THR A 1 174 ? 5.544 -3.674 -0.818 1.00 96.19 174 THR A O 1
ATOM 1321 N N . ILE A 1 175 ? 7.227 -3.392 0.653 1.00 95.94 175 ILE A N 1
ATOM 1322 C CA . ILE A 1 175 ? 6.955 -1.997 1.020 1.00 95.94 175 ILE A CA 1
ATOM 1323 C C . ILE A 1 175 ? 8.274 -1.228 0.917 1.00 95.94 175 ILE A C 1
ATOM 1325 O O . ILE A 1 175 ? 9.299 -1.678 1.417 1.00 95.94 175 ILE A O 1
ATOM 1329 N N . TRP A 1 176 ? 8.270 -0.075 0.257 1.00 93.12 176 TRP A N 1
ATOM 1330 C CA . TRP A 1 176 ? 9.429 0.803 0.129 1.00 93.12 176 TRP A CA 1
ATOM 1331 C C . TRP A 1 176 ? 9.958 1.213 1.509 1.00 93.12 176 TRP A C 1
ATOM 1333 O O . TRP A 1 176 ? 9.183 1.673 2.359 1.00 93.12 176 TRP A O 1
ATOM 1343 N N . LYS A 1 177 ? 11.270 1.054 1.720 1.00 88.88 177 LYS A N 1
ATOM 1344 C CA . LYS A 1 177 ? 11.965 1.429 2.959 1.00 88.88 177 LYS A CA 1
ATOM 1345 C C . LYS A 1 177 ? 12.899 2.615 2.743 1.00 88.88 177 LYS A C 1
ATOM 1347 O O . LYS A 1 177 ? 12.805 3.598 3.472 1.00 88.88 177 LYS A O 1
ATOM 1352 N N . ASP A 1 178 ? 13.784 2.497 1.761 1.00 82.12 178 ASP A N 1
ATOM 1353 C CA . ASP A 1 178 ? 14.744 3.518 1.347 1.00 82.12 178 ASP A CA 1
ATOM 1354 C C . ASP A 1 178 ? 15.142 3.306 -0.125 1.00 82.12 178 ASP A C 1
ATOM 1356 O O . ASP A 1 178 ? 14.662 2.377 -0.778 1.00 82.12 178 ASP A O 1
ATOM 1360 N N . ASP A 1 179 ? 16.032 4.154 -0.647 1.00 69.94 179 ASP A N 1
ATOM 1361 C CA . ASP A 1 179 ? 16.472 4.139 -2.049 1.00 69.94 179 ASP A CA 1
ATOM 1362 C C . ASP A 1 179 ? 17.127 2.813 -2.496 1.00 69.94 179 ASP A C 1
ATOM 1364 O O . ASP A 1 179 ? 17.352 2.615 -3.690 1.00 69.94 179 ASP A O 1
ATOM 1368 N N . ASN A 1 180 ? 17.448 1.894 -1.576 1.00 70.25 180 ASN A N 1
ATOM 1369 C CA . ASN A 1 180 ? 18.130 0.636 -1.894 1.00 70.25 180 ASN A CA 1
ATOM 1370 C C . ASN A 1 180 ? 17.456 -0.610 -1.300 1.00 70.25 180 ASN A C 1
ATOM 1372 O O . ASN A 1 180 ? 17.978 -1.714 -1.471 1.00 70.25 180 ASN A O 1
ATOM 1376 N N . SER A 1 181 ? 16.340 -0.481 -0.577 1.00 83.38 181 SER A N 1
ATOM 1377 C CA . SER A 1 181 ? 15.761 -1.622 0.130 1.00 83.38 181 SER A CA 1
ATOM 1378 C C . SER A 1 181 ? 14.249 -1.551 0.333 1.00 83.38 181 SER A C 1
ATOM 1380 O O . SER A 1 181 ? 13.601 -0.505 0.239 1.00 83.38 181 SER A O 1
ATOM 1382 N N . PHE A 1 182 ? 13.688 -2.719 0.639 1.00 91.06 182 PHE A N 1
ATOM 1383 C CA . PHE A 1 182 ? 12.285 -2.899 0.977 1.00 91.06 182 PHE A CA 1
ATOM 1384 C C . PHE A 1 182 ? 12.151 -3.465 2.388 1.00 91.06 182 PHE A C 1
ATOM 1386 O O . PHE A 1 182 ? 12.999 -4.227 2.860 1.00 91.06 182 PHE A O 1
ATOM 1393 N N . TYR A 1 183 ? 11.036 -3.137 3.027 1.00 95.19 183 TYR A N 1
ATOM 1394 C CA . TYR A 1 183 ? 10.444 -4.012 4.021 1.00 95.19 183 TYR A CA 1
ATOM 1395 C C . TYR A 1 183 ? 9.737 -5.177 3.324 1.00 95.19 183 TYR A C 1
ATOM 1397 O O . TYR A 1 183 ? 9.166 -5.025 2.241 1.00 95.19 183 TYR A O 1
ATOM 1405 N N . GLU A 1 184 ? 9.753 -6.328 3.982 1.00 97.19 184 GLU A N 1
ATOM 1406 C CA . GLU A 1 184 ? 9.162 -7.571 3.504 1.00 97.19 184 GLU A CA 1
ATOM 1407 C C . GLU A 1 184 ? 8.118 -8.054 4.508 1.00 97.19 184 GLU A C 1
ATOM 1409 O O . GLU A 1 184 ? 8.427 -8.359 5.662 1.00 97.19 184 GLU A O 1
ATOM 1414 N N . VAL A 1 185 ? 6.867 -8.132 4.075 1.00 98.31 185 VAL A N 1
ATOM 1415 C CA . VAL A 1 185 ? 5.768 -8.623 4.900 1.00 98.31 185 VAL A CA 1
ATOM 1416 C C . VAL A 1 185 ? 5.978 -10.112 5.172 1.00 98.31 185 VAL A C 1
ATOM 1418 O O . VAL A 1 185 ? 6.006 -10.927 4.249 1.00 98.31 185 VAL A O 1
ATOM 1421 N N . SER A 1 186 ? 6.138 -10.473 6.447 1.00 96.62 186 SER A N 1
ATOM 1422 C CA . SER A 1 186 ? 6.244 -11.870 6.891 1.00 96.62 186 SER A CA 1
ATOM 1423 C C . SER A 1 186 ? 4.868 -12.492 7.137 1.00 96.62 186 SER A C 1
ATOM 1425 O O . SER A 1 186 ? 4.663 -13.677 6.878 1.00 96.62 186 SER A O 1
ATOM 1427 N N . GLN A 1 187 ? 3.920 -11.685 7.617 1.00 96.88 187 GLN A N 1
ATOM 1428 C CA . GLN A 1 187 ? 2.553 -12.078 7.964 1.00 96.88 187 GLN A CA 1
ATOM 1429 C C . GLN A 1 187 ? 1.655 -10.841 8.134 1.00 96.88 187 GLN A C 1
ATOM 1431 O O . GLN A 1 187 ? 2.154 -9.720 8.261 1.00 96.88 187 GLN A O 1
ATOM 1436 N N . SER A 1 188 ? 0.335 -11.043 8.181 1.00 97.25 188 SER A N 1
ATOM 1437 C CA . SER A 1 188 ? -0.599 -10.055 8.736 1.00 97.25 188 SER A CA 1
ATOM 1438 C C . SER A 1 188 ? -0.717 -10.205 10.255 1.00 97.25 188 SER A C 1
ATOM 1440 O O . SER A 1 188 ? -0.370 -11.241 10.824 1.00 97.25 188 SER A O 1
ATOM 1442 N N . GLY A 1 189 ? -1.206 -9.167 10.931 1.00 96.81 189 GLY A N 1
ATOM 1443 C CA . GLY A 1 189 ? -1.417 -9.192 12.374 1.00 96.81 189 GLY A CA 1
ATOM 1444 C C . GLY A 1 189 ? -2.600 -8.355 12.842 1.00 96.81 189 GLY A C 1
ATOM 1445 O O . GLY A 1 189 ? -3.163 -7.553 12.102 1.00 96.81 189 GLY A O 1
ATOM 1446 N N . VAL A 1 190 ? -2.944 -8.547 14.116 1.00 97.50 190 VAL A N 1
ATOM 1447 C CA . VAL A 1 190 ? -3.927 -7.745 14.852 1.00 97.50 190 VAL A CA 1
ATOM 1448 C C . VAL A 1 190 ? -3.181 -6.753 15.724 1.00 97.50 190 VAL A C 1
ATOM 1450 O O . VAL A 1 190 ? -2.295 -7.146 16.488 1.00 97.50 190 VAL A O 1
ATOM 1453 N N . ALA A 1 191 ? -3.557 -5.485 15.633 1.00 97.25 191 ALA A N 1
ATOM 1454 C CA . ALA A 1 191 ? -3.012 -4.453 16.496 1.00 97.25 191 ALA A CA 1
ATOM 1455 C C . ALA A 1 191 ? -3.621 -4.489 17.897 1.00 97.25 191 ALA A C 1
ATOM 1457 O O . ALA A 1 191 ? -4.797 -4.809 18.082 1.00 97.25 191 ALA A O 1
ATOM 1458 N N . LYS A 1 192 ? -2.816 -4.107 18.885 1.00 97.62 192 LYS A N 1
ATOM 1459 C CA . LYS A 1 192 ? -3.242 -3.901 20.270 1.00 97.62 192 LYS A CA 1
ATOM 1460 C C . LYS A 1 192 ? -2.992 -2.456 20.671 1.00 97.62 192 LYS A C 1
ATOM 1462 O O . LYS A 1 192 ? -2.055 -1.833 20.185 1.00 97.62 192 LYS A O 1
ATOM 1467 N N . VAL A 1 193 ? -3.808 -1.932 21.582 1.00 97.44 193 VAL A N 1
ATOM 1468 C CA . VAL A 1 193 ? -3.544 -0.623 22.199 1.00 97.44 193 VAL A CA 1
ATOM 1469 C C . VAL A 1 193 ? -2.156 -0.637 22.847 1.00 97.44 193 VAL A C 1
ATOM 1471 O O . VAL A 1 193 ? -1.825 -1.580 23.565 1.00 97.44 193 VAL A O 1
ATOM 1474 N N . GLY A 1 194 ? -1.357 0.394 22.574 1.00 96.31 194 GLY A N 1
ATOM 1475 C CA . GLY A 1 194 ? 0.039 0.510 22.991 1.00 96.31 194 GLY A CA 1
ATOM 1476 C C . GLY A 1 194 ? 1.063 -0.050 21.995 1.00 96.31 194 GLY A C 1
ATOM 1477 O O . GLY A 1 194 ? 2.257 0.192 22.175 1.00 96.31 194 GLY A O 1
ATOM 1478 N N . ASP A 1 195 ? 0.640 -0.770 20.946 1.00 97.81 195 ASP A N 1
ATOM 1479 C CA . ASP A 1 195 ? 1.566 -1.236 19.907 1.00 97.81 195 ASP A CA 1
ATOM 1480 C C . ASP A 1 195 ? 2.213 -0.037 19.201 1.00 97.81 195 ASP A C 1
ATOM 1482 O O . ASP A 1 195 ? 1.524 0.891 18.774 1.00 97.81 195 ASP A O 1
ATOM 1486 N N . GLN A 1 196 ? 3.534 -0.096 19.025 1.00 97.69 196 GLN A N 1
ATOM 1487 C CA . GLN A 1 196 ? 4.262 0.827 18.156 1.00 97.69 196 GLN A CA 1
ATOM 1488 C C . GLN A 1 196 ? 4.061 0.414 16.698 1.00 97.69 196 GLN A C 1
ATOM 1490 O O . GLN A 1 196 ? 4.242 -0.754 16.337 1.00 97.69 196 GLN A O 1
ATOM 1495 N N . VAL A 1 197 ? 3.686 1.374 15.862 1.00 98.06 197 VAL A N 1
ATOM 1496 C CA . VAL A 1 197 ? 3.324 1.163 14.462 1.00 98.06 197 VAL A CA 1
ATOM 1497 C C . VAL A 1 197 ? 3.992 2.185 13.560 1.00 98.06 197 VAL A C 1
ATOM 1499 O O . VAL A 1 197 ? 4.316 3.302 13.961 1.00 98.06 197 VAL A O 1
ATOM 1502 N N . ILE A 1 198 ? 4.190 1.776 12.315 1.00 97.62 198 ILE A N 1
ATOM 1503 C CA . ILE A 1 198 ? 4.864 2.536 11.274 1.00 97.62 198 ILE A CA 1
ATOM 1504 C C . ILE A 1 198 ? 3.908 2.678 10.094 1.00 97.62 198 ILE A C 1
ATOM 1506 O O . ILE A 1 198 ? 3.352 1.682 9.636 1.00 97.62 198 ILE A O 1
ATOM 1510 N N . MET A 1 199 ? 3.747 3.900 9.585 1.00 97.44 199 MET A N 1
ATOM 1511 C CA . MET A 1 199 ? 3.002 4.214 8.369 1.00 97.44 199 MET A CA 1
ATOM 1512 C C . MET A 1 199 ? 3.965 4.603 7.237 1.00 97.44 199 MET A C 1
ATOM 1514 O O . MET A 1 199 ? 4.816 5.490 7.376 1.00 97.44 199 MET A O 1
ATOM 1518 N N . SER A 1 200 ? 3.831 3.934 6.090 1.00 96.19 200 SER A N 1
ATOM 1519 C CA . SER A 1 200 ? 4.579 4.232 4.866 1.00 96.19 200 SER A CA 1
ATOM 1520 C C . SER A 1 200 ? 3.628 4.713 3.771 1.00 96.19 200 SER A C 1
ATOM 1522 O O . SER A 1 200 ? 3.012 3.909 3.074 1.00 96.19 200 SER A O 1
ATOM 1524 N N . GLY A 1 201 ? 3.534 6.036 3.627 1.00 95.38 201 GLY A N 1
ATOM 1525 C CA . GLY A 1 201 ? 2.813 6.735 2.562 1.00 95.38 201 GLY A CA 1
ATOM 1526 C C . GLY A 1 201 ? 3.744 7.597 1.705 1.00 95.38 201 GLY A C 1
ATOM 1527 O O . GLY A 1 201 ? 4.938 7.743 2.010 1.00 95.38 201 GLY A O 1
ATOM 1528 N N . GLN A 1 202 ? 3.195 8.154 0.626 1.00 93.44 202 GLN A N 1
ATOM 1529 C CA . GLN A 1 202 ? 3.933 8.880 -0.411 1.00 93.44 202 GLN A CA 1
ATOM 1530 C C . GLN A 1 202 ? 4.520 10.220 0.041 1.00 93.44 202 GLN A C 1
ATOM 1532 O O . GLN A 1 202 ? 5.494 10.690 -0.554 1.00 93.44 202 GLN A O 1
ATOM 1537 N N . ASN A 1 203 ? 3.972 10.840 1.090 1.00 88.25 203 ASN A N 1
ATOM 1538 C CA . ASN A 1 203 ? 4.495 12.117 1.575 1.00 88.25 203 ASN A CA 1
ATOM 1539 C C . ASN A 1 203 ? 5.757 11.968 2.424 1.00 88.25 203 ASN A C 1
ATOM 1541 O O . ASN A 1 203 ? 6.514 12.926 2.588 1.00 88.25 203 ASN A O 1
ATOM 1545 N N . ASN A 1 204 ? 6.057 10.753 2.875 1.00 73.69 204 ASN A N 1
ATOM 1546 C CA . ASN A 1 204 ? 7.259 10.454 3.643 1.00 73.69 204 ASN A CA 1
ATOM 1547 C C . ASN A 1 204 ? 8.385 10.124 2.666 1.00 73.69 204 ASN A C 1
ATOM 1549 O O . ASN A 1 204 ? 8.881 9.002 2.640 1.00 73.69 204 ASN A O 1
ATOM 1553 N N . ASN A 1 205 ? 8.712 11.092 1.804 1.00 66.88 205 ASN A N 1
ATOM 1554 C CA . ASN A 1 205 ? 9.442 10.931 0.540 1.00 66.88 205 ASN A CA 1
ATOM 1555 C C . ASN A 1 205 ? 10.692 10.033 0.634 1.00 66.88 205 ASN A C 1
ATOM 1557 O O . ASN A 1 205 ? 11.005 9.338 -0.332 1.00 66.88 205 ASN A O 1
ATOM 1561 N N . THR A 1 206 ? 11.362 10.038 1.796 1.00 60.41 206 THR A N 1
ATOM 1562 C CA . THR A 1 206 ? 12.539 9.214 2.109 1.00 60.41 206 THR A CA 1
ATOM 1563 C C . THR A 1 206 ? 12.442 8.430 3.430 1.00 60.41 206 THR A C 1
ATOM 1565 O O . THR A 1 206 ? 13.467 8.054 3.991 1.00 60.41 206 THR A O 1
ATOM 1568 N N . GLY A 1 207 ? 11.249 8.229 3.995 1.00 78.00 207 GLY A N 1
ATOM 1569 C CA . GLY A 1 207 ? 11.113 7.631 5.326 1.00 78.00 207 GLY A CA 1
ATOM 1570 C C . GLY A 1 207 ? 9.717 7.118 5.659 1.00 78.00 207 GLY A C 1
ATOM 1571 O O . GLY A 1 207 ? 8.902 6.823 4.784 1.00 78.00 207 GLY A O 1
ATOM 1572 N N . THR A 1 208 ? 9.435 7.001 6.949 1.00 90.94 208 THR A N 1
ATOM 1573 C CA . THR A 1 208 ? 8.170 6.499 7.490 1.00 90.94 208 THR A CA 1
ATOM 1574 C C . THR A 1 208 ? 7.725 7.352 8.669 1.00 90.94 208 THR A C 1
ATOM 1576 O O . THR A 1 208 ? 8.548 8.014 9.296 1.00 90.94 208 THR A O 1
ATOM 1579 N N . GLU A 1 209 ? 6.439 7.301 8.997 1.00 93.50 209 GLU A N 1
ATOM 1580 C CA . GLU A 1 209 ? 5.893 7.956 10.187 1.00 93.50 209 GLU A CA 1
ATOM 1581 C C . GLU A 1 209 ? 5.686 6.911 11.275 1.00 93.50 209 GLU A C 1
ATOM 1583 O O . GLU A 1 209 ? 5.192 5.819 11.003 1.00 93.50 209 GLU A O 1
ATOM 1588 N N . ASN A 1 210 ? 6.092 7.233 12.497 1.00 94.69 210 ASN A N 1
ATOM 1589 C CA . ASN A 1 210 ? 5.950 6.346 13.647 1.00 94.69 210 ASN A CA 1
ATOM 1590 C C . ASN A 1 210 ? 4.799 6.838 14.523 1.00 94.69 210 ASN A C 1
ATOM 1592 O O . ASN A 1 210 ? 4.535 8.040 14.588 1.00 94.69 210 ASN A O 1
ATOM 1596 N N . GLY A 1 211 ? 4.150 5.915 15.218 1.00 95.44 211 GLY A N 1
ATOM 1597 C CA . GLY A 1 211 ? 3.174 6.2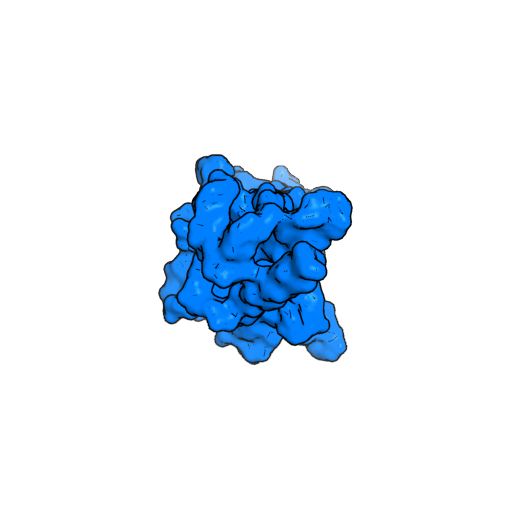36 16.246 1.00 95.44 211 GLY A CA 1
ATOM 1598 C C . GLY A 1 211 ? 2.811 5.025 17.089 1.00 95.44 211 GLY A C 1
ATOM 1599 O O . GLY A 1 211 ? 3.373 3.941 16.944 1.00 95.44 211 GLY A O 1
ATOM 1600 N N . GLU A 1 212 ? 1.837 5.216 17.955 1.00 96.69 212 GLU A N 1
ATOM 1601 C CA . GLU A 1 212 ? 1.280 4.233 18.863 1.00 96.69 212 GLU A CA 1
ATOM 1602 C C . GLU A 1 212 ? -0.201 4.014 18.547 1.00 96.69 212 GLU A C 1
ATOM 1604 O O . GLU A 1 212 ? -0.932 4.934 18.176 1.00 96.69 212 GLU A O 1
ATOM 1609 N N . VAL A 1 213 ? -0.667 2.781 18.711 1.00 98.06 213 VAL A N 1
ATOM 1610 C CA . VAL A 1 213 ? -2.091 2.449 18.651 1.00 98.06 213 VAL A CA 1
ATOM 1611 C C . VAL A 1 213 ? -2.792 2.920 19.922 1.00 98.06 213 VAL A C 1
ATOM 1613 O O . VAL A 1 213 ? -2.480 2.469 21.021 1.00 98.06 213 VAL A O 1
ATOM 1616 N N . ILE A 1 214 ? -3.805 3.768 19.768 1.00 97.69 214 ILE A N 1
ATOM 1617 C CA . ILE A 1 214 ? -4.563 4.358 20.877 1.00 97.69 214 ILE A CA 1
ATOM 1618 C C . ILE A 1 214 ? -5.899 3.646 21.081 1.00 97.69 214 ILE A C 1
ATOM 1620 O O . ILE A 1 214 ? -6.297 3.381 22.214 1.00 97.69 214 ILE A O 1
ATOM 1624 N N . VAL A 1 215 ? -6.604 3.341 19.990 1.00 97.69 215 VAL A N 1
ATOM 1625 C CA . VAL A 1 215 ? -7.919 2.687 20.027 1.00 97.69 215 VAL A CA 1
ATOM 1626 C C . VAL A 1 215 ? -7.975 1.621 18.945 1.00 97.69 215 VAL A C 1
ATOM 1628 O O . VAL A 1 215 ? -7.542 1.854 17.822 1.00 97.69 215 VAL A O 1
ATOM 1631 N N . VAL A 1 216 ? -8.551 0.469 19.271 1.00 98.00 216 VAL A N 1
ATOM 1632 C CA . VAL A 1 216 ? -8.869 -0.601 18.318 1.00 98.00 216 VAL A CA 1
ATOM 1633 C C . VAL A 1 216 ? -10.382 -0.808 18.276 1.00 98.00 216 VAL A C 1
ATOM 1635 O O . VAL A 1 216 ? -11.064 -0.551 19.268 1.00 98.00 216 VAL A O 1
ATOM 1638 N N . GLY A 1 217 ? -10.916 -1.263 17.142 1.00 97.56 217 GLY A N 1
ATOM 1639 C CA . GLY A 1 217 ? -12.356 -1.499 16.996 1.00 97.56 217 GLY A CA 1
ATOM 1640 C C . GLY A 1 217 ? -13.193 -0.216 16.933 1.00 97.56 217 GLY A C 1
ATOM 1641 O O . GLY A 1 217 ? -14.380 -0.235 17.254 1.00 97.56 217 GLY A O 1
ATOM 1642 N N . ALA A 1 218 ? -12.586 0.911 16.557 1.00 97.62 218 ALA A N 1
ATOM 1643 C CA . ALA A 1 218 ? -13.258 2.200 16.529 1.00 97.62 218 ALA A CA 1
ATOM 1644 C C . ALA A 1 218 ? -14.237 2.312 15.352 1.00 97.62 218 ALA A C 1
ATOM 1646 O O . ALA A 1 218 ? -13.999 1.810 14.256 1.00 97.62 218 ALA A O 1
ATOM 1647 N N . THR A 1 219 ? -15.326 3.037 15.566 1.00 97.31 219 THR A N 1
ATOM 1648 C CA . THR A 1 219 ? -16.170 3.579 14.503 1.00 97.31 219 THR A CA 1
ATOM 1649 C C . THR A 1 219 ? -15.736 5.009 14.216 1.00 97.31 219 THR A C 1
ATOM 1651 O O . THR A 1 219 ? -15.700 5.835 15.130 1.00 97.31 219 THR A O 1
ATOM 1654 N N . VAL A 1 220 ? -15.439 5.306 12.955 1.00 96.81 220 VAL A N 1
ATOM 1655 C CA . VAL A 1 220 ? -15.093 6.646 12.471 1.00 96.81 220 VAL A CA 1
ATOM 1656 C C . VAL A 1 220 ? -16.239 7.170 11.616 1.00 96.81 220 VAL A C 1
ATOM 1658 O O . VAL A 1 220 ? -16.662 6.514 10.663 1.00 96.81 220 VAL A O 1
ATOM 1661 N N . ARG A 1 221 ? -16.763 8.344 11.975 1.00 94.56 221 ARG A N 1
ATOM 1662 C CA . ARG A 1 221 ? -17.851 9.020 11.257 1.00 94.56 221 ARG A CA 1
ATOM 1663 C C . ARG A 1 221 ? -17.290 10.062 10.297 1.00 94.56 221 ARG A C 1
ATOM 1665 O O . ARG A 1 221 ? -16.477 10.891 10.689 1.00 94.56 221 ARG A O 1
ATOM 1672 N N . PHE A 1 222 ? -17.779 10.060 9.066 1.00 86.94 222 PHE A N 1
ATOM 1673 C CA . PHE A 1 222 ? -17.440 11.053 8.053 1.00 86.94 222 PHE A CA 1
ATOM 1674 C C . PHE A 1 222 ? -18.579 12.059 7.881 1.00 86.94 222 PHE A C 1
ATOM 1676 O O . PHE A 1 222 ? -19.755 11.762 8.127 1.00 86.94 222 PHE A O 1
ATOM 1683 N N . THR A 1 223 ? -18.232 13.264 7.432 1.00 77.81 223 THR A N 1
ATOM 1684 C CA . THR A 1 223 ? -19.209 14.296 7.075 1.00 77.81 223 THR A CA 1
ATOM 1685 C C . THR A 1 223 ? -20.178 13.740 6.027 1.00 77.81 223 THR A C 1
ATOM 1687 O O . THR A 1 223 ? -19.751 13.208 5.007 1.00 77.81 223 THR A O 1
ATOM 1690 N N . GLY A 1 224 ? -21.485 13.831 6.287 1.00 72.94 224 GLY A N 1
ATOM 1691 C CA . GLY A 1 224 ? -22.521 13.209 5.447 1.00 72.94 224 GLY A CA 1
ATOM 1692 C C . GLY A 1 224 ? -23.097 11.896 5.994 1.00 72.94 224 GLY A C 1
ATOM 1693 O O . GLY A 1 224 ? -23.884 11.252 5.308 1.00 72.94 224 GLY A O 1
ATOM 1694 N N . GLY A 1 225 ? -22.744 11.504 7.225 1.00 79.19 225 GLY A N 1
ATOM 1695 C CA . GLY A 1 225 ? -23.400 10.410 7.963 1.00 79.19 225 GLY A CA 1
ATOM 1696 C C . GLY A 1 225 ? -22.862 9.010 7.666 1.00 79.19 225 GLY A C 1
ATOM 1697 O O . GLY A 1 225 ? -23.368 8.031 8.204 1.00 79.19 225 GLY A O 1
ATOM 1698 N N . SER A 1 226 ? -21.830 8.920 6.835 1.00 91.44 226 SER A N 1
ATOM 1699 C CA . SER A 1 226 ? -21.171 7.665 6.490 1.00 91.44 226 SER A CA 1
ATOM 1700 C C . SER A 1 226 ? -20.186 7.206 7.572 1.00 91.44 226 SER A C 1
ATOM 1702 O O . SER A 1 226 ? -19.639 8.040 8.302 1.00 91.44 226 SER A O 1
ATOM 1704 N N . THR A 1 227 ? -19.944 5.897 7.684 1.00 94.12 227 THR A N 1
ATOM 1705 C CA . THR A 1 227 ? -19.079 5.327 8.729 1.00 94.12 227 THR A CA 1
ATOM 1706 C C . THR A 1 227 ? -18.118 4.256 8.233 1.00 94.12 227 THR A C 1
ATOM 1708 O O . THR A 1 227 ? -18.440 3.439 7.374 1.00 94.12 227 THR A O 1
ATOM 1711 N N . LEU A 1 228 ? -16.945 4.220 8.864 1.00 96.62 228 LEU A N 1
ATOM 1712 C CA . LEU A 1 228 ? -16.058 3.063 8.856 1.00 96.62 228 LEU A CA 1
ATOM 1713 C C . LEU A 1 228 ? -16.049 2.431 10.243 1.00 96.62 228 LEU A C 1
ATOM 1715 O O . LEU A 1 228 ? -15.724 3.095 11.228 1.00 96.62 228 LEU A O 1
ATOM 1719 N N . ASN A 1 229 ? -16.403 1.156 10.322 1.00 96.94 229 ASN A N 1
ATOM 1720 C CA . ASN A 1 229 ? -16.424 0.378 11.556 1.00 96.94 229 ASN A CA 1
ATOM 1721 C C . ASN A 1 229 ? -15.120 -0.407 11.712 1.00 96.94 229 ASN A C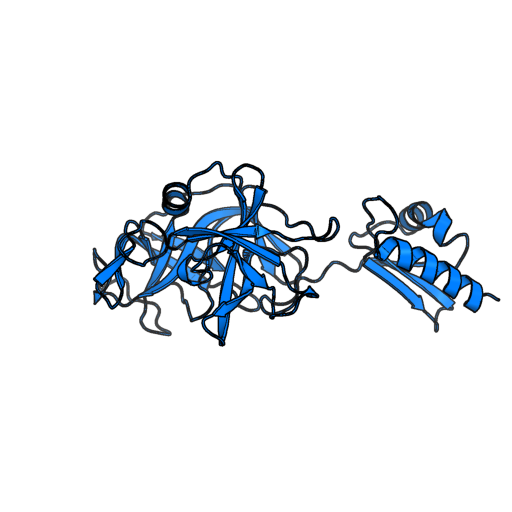 1
ATOM 1723 O O . ASN A 1 229 ? -14.427 -0.659 10.732 1.00 96.94 229 ASN A O 1
ATOM 1727 N N . ASN A 1 230 ? -14.793 -0.833 12.931 1.00 97.25 230 ASN A N 1
ATOM 1728 C CA . ASN A 1 230 ? -13.613 -1.654 13.213 1.00 97.25 230 ASN A CA 1
ATOM 1729 C C . ASN A 1 230 ? -12.277 -1.039 12.739 1.00 97.25 230 ASN A C 1
ATOM 1731 O O . ASN A 1 230 ? -11.386 -1.742 12.270 1.00 97.25 230 ASN A O 1
ATOM 1735 N N . GLN A 1 231 ? -12.140 0.283 12.833 1.00 98.25 231 GLN A N 1
ATOM 1736 C CA . GLN A 1 231 ? -10.903 0.992 12.514 1.00 98.25 231 GLN A CA 1
ATOM 1737 C C . GLN A 1 231 ? -9.926 0.967 13.689 1.00 98.25 231 GLN A C 1
ATOM 1739 O O . GLN A 1 231 ? -10.307 0.744 14.844 1.00 98.25 231 GLN A O 1
ATOM 1744 N N . VAL A 1 232 ? -8.659 1.240 13.396 1.00 98.56 232 VAL A N 1
ATOM 1745 C CA . VAL A 1 232 ? -7.636 1.462 14.417 1.00 98.56 232 VAL A CA 1
ATOM 1746 C C . VAL A 1 232 ? -7.177 2.911 14.367 1.00 98.56 232 VAL A C 1
ATOM 1748 O O . VAL A 1 232 ? -6.967 3.479 13.296 1.00 98.56 232 VAL A O 1
ATOM 1751 N N . ILE A 1 233 ? -7.049 3.494 15.554 1.00 98.19 233 ILE A N 1
ATOM 1752 C CA . ILE A 1 233 ? -6.714 4.895 15.779 1.00 98.19 233 ILE A CA 1
ATOM 1753 C C . ILE A 1 233 ? -5.309 4.981 16.356 1.00 98.19 233 ILE A C 1
ATOM 1755 O O . ILE A 1 233 ? -4.985 4.251 17.297 1.00 98.19 233 ILE A O 1
ATOM 1759 N N . THR A 1 234 ? -4.499 5.884 15.821 1.00 97.81 234 THR A N 1
ATOM 1760 C CA . THR A 1 234 ? -3.088 6.070 16.170 1.00 97.81 234 THR A CA 1
ATOM 1761 C C . THR A 1 234 ? -2.738 7.547 16.354 1.00 97.81 234 THR A C 1
ATOM 1763 O O . THR A 1 234 ? -3.533 8.432 16.032 1.00 97.81 234 THR A O 1
ATOM 1766 N N . ASP A 1 235 ? -1.540 7.829 16.864 1.00 96.12 235 ASP A N 1
ATOM 1767 C CA . ASP A 1 235 ? -0.987 9.191 16.971 1.00 96.12 235 ASP A CA 1
ATOM 1768 C C . ASP A 1 235 ? 0.101 9.505 15.923 1.00 96.12 235 ASP A C 1
ATOM 1770 O O . ASP A 1 235 ? 0.709 10.582 15.962 1.00 96.12 235 ASP A O 1
ATOM 1774 N N . TYR A 1 236 ? 0.334 8.607 14.956 1.00 95.38 236 TYR A N 1
ATOM 1775 C CA . TYR A 1 236 ? 1.242 8.910 13.850 1.00 95.38 236 TYR A CA 1
ATOM 1776 C C . TYR A 1 236 ? 0.705 10.084 13.025 1.00 95.38 236 TYR A C 1
ATOM 1778 O O . TYR A 1 236 ? -0.504 10.308 12.905 1.00 95.38 236 TYR A O 1
ATOM 1786 N N . LYS A 1 237 ? 1.616 10.824 12.394 1.00 93.25 237 LYS A N 1
ATOM 1787 C CA . LYS A 1 237 ? 1.251 11.889 11.461 1.00 93.25 237 LYS A CA 1
ATOM 1788 C C . LYS A 1 237 ? 0.752 11.292 10.145 1.00 93.25 237 LYS A C 1
ATOM 1790 O O . LYS A 1 237 ? 1.385 10.411 9.571 1.00 93.25 237 LYS A O 1
ATOM 1795 N N . THR A 1 238 ? -0.351 11.826 9.635 1.00 92.81 238 THR A N 1
ATOM 1796 C CA . THR A 1 238 ? -0.857 11.546 8.284 1.00 92.81 238 THR A CA 1
ATOM 1797 C C . THR A 1 238 ? -1.299 12.840 7.629 1.00 92.81 238 THR A C 1
ATOM 1799 O O . THR A 1 238 ? -1.893 13.698 8.288 1.00 92.81 238 THR A O 1
ATOM 1802 N N . ILE A 1 239 ? -1.028 12.984 6.335 1.00 92.00 239 ILE A N 1
ATOM 1803 C CA . ILE A 1 239 ? -1.495 14.117 5.534 1.00 92.00 239 ILE A CA 1
ATOM 1804 C C . ILE A 1 239 ? -2.106 13.637 4.213 1.00 92.00 239 ILE A C 1
ATOM 1806 O O . ILE A 1 239 ? -2.089 12.449 3.888 1.00 92.00 239 ILE A O 1
ATOM 1810 N N . GLU A 1 240 ? -2.700 14.565 3.466 1.00 90.88 240 GLU A N 1
ATOM 1811 C CA . GLU A 1 240 ? -3.348 14.278 2.187 1.00 90.88 240 GLU A CA 1
ATOM 1812 C C . GLU A 1 240 ? -2.400 13.553 1.217 1.00 90.88 240 GLU A C 1
ATOM 1814 O O . GLU A 1 240 ? -1.254 13.956 1.021 1.00 90.88 240 GLU A O 1
ATOM 1819 N N . GLY A 1 241 ? -2.874 12.454 0.625 1.00 93.12 241 GLY A N 1
ATOM 1820 C CA . GLY A 1 241 ? -2.105 11.586 -0.269 1.00 93.12 241 GLY A CA 1
ATOM 1821 C C . GLY A 1 241 ? -1.428 10.385 0.408 1.00 93.12 241 GLY A C 1
ATOM 1822 O O . GLY A 1 241 ? -1.051 9.444 -0.292 1.00 93.12 241 GLY A O 1
ATOM 1823 N N . ASP A 1 242 ? -1.334 10.335 1.742 1.00 96.44 242 ASP A N 1
ATOM 1824 C CA . ASP A 1 242 ? -0.892 9.117 2.451 1.00 96.44 242 ASP A CA 1
ATOM 1825 C C . ASP A 1 242 ? -1.968 8.020 2.470 1.00 96.44 242 ASP A C 1
ATOM 1827 O O . ASP A 1 242 ? -1.708 6.896 2.905 1.00 96.44 242 ASP A O 1
ATOM 1831 N N . SER A 1 243 ? -3.181 8.333 2.012 1.00 97.06 243 SER A N 1
ATOM 1832 C CA . SER A 1 243 ? -4.285 7.391 1.860 1.00 97.06 243 SER A CA 1
ATOM 1833 C C . SER A 1 243 ? -3.857 6.150 1.081 1.00 97.06 243 SER A C 1
ATOM 1835 O O . SER A 1 243 ? -3.334 6.240 -0.029 1.00 97.06 243 SER A O 1
ATOM 1837 N N . GLY A 1 244 ? -4.083 4.983 1.669 1.00 98.25 244 GLY A N 1
ATOM 1838 C CA . GLY A 1 244 ? -3.694 3.683 1.142 1.00 98.25 244 GLY A CA 1
ATOM 1839 C C . GLY A 1 244 ? -2.320 3.200 1.594 1.00 98.25 244 GLY A C 1
ATOM 1840 O O . GLY A 1 244 ? -2.053 2.020 1.421 1.00 98.25 244 GLY A O 1
ATOM 1841 N N . GLY A 1 245 ? -1.470 4.043 2.193 1.00 98.12 245 GLY A N 1
ATOM 1842 C CA . GLY A 1 245 ? -0.124 3.659 2.637 1.00 98.12 245 GLY A CA 1
ATOM 1843 C C . GLY A 1 245 ? -0.137 2.527 3.669 1.00 98.12 245 GLY A C 1
ATOM 1844 O O . GLY A 1 245 ? -1.034 2.461 4.507 1.00 98.12 245 GLY A O 1
ATOM 1845 N N . ALA A 1 246 ? 0.840 1.619 3.628 1.00 98.31 246 ALA A N 1
ATOM 1846 C CA . ALA A 1 246 ? 0.870 0.483 4.553 1.00 98.31 246 ALA A CA 1
ATOM 1847 C C . ALA A 1 246 ? 1.094 0.927 5.999 1.00 98.31 246 ALA A C 1
ATOM 1849 O O . ALA A 1 246 ? 1.930 1.792 6.265 1.00 98.31 246 ALA A O 1
ATOM 1850 N N . VAL A 1 247 ? 0.411 0.251 6.923 1.00 98.69 247 VAL A N 1
ATOM 1851 C CA . VAL A 1 247 ? 0.650 0.344 8.364 1.00 98.69 247 VAL A CA 1
ATOM 1852 C C . VAL A 1 247 ? 1.134 -1.008 8.874 1.00 98.69 247 VAL A C 1
ATOM 1854 O O . VAL A 1 247 ? 0.487 -2.033 8.651 1.00 98.69 247 VAL A O 1
ATOM 1857 N N . PHE A 1 248 ? 2.286 -1.033 9.537 1.00 98.56 248 PHE A N 1
ATOM 1858 C CA . PHE A 1 248 ? 2.958 -2.262 9.959 1.00 98.56 248 PHE A CA 1
ATOM 1859 C C . PHE A 1 248 ? 3.773 -2.063 11.239 1.00 98.56 248 PHE A C 1
ATOM 1861 O O . PHE A 1 248 ? 3.962 -0.943 11.706 1.00 98.56 248 PHE A O 1
ATOM 1868 N N . LYS A 1 249 ? 4.289 -3.159 11.796 1.00 97.81 249 LYS A N 1
ATOM 1869 C CA . LYS A 1 249 ? 5.322 -3.139 12.843 1.00 97.81 249 LYS A CA 1
ATOM 1870 C C . LYS A 1 249 ? 6.538 -3.950 12.417 1.00 97.81 249 LYS A C 1
ATOM 1872 O O . LYS A 1 249 ? 6.402 -4.919 11.667 1.00 97.81 249 LYS A O 1
ATOM 1877 N N . ILE A 1 250 ? 7.716 -3.558 12.896 1.00 96.44 250 ILE A N 1
ATOM 1878 C CA . ILE A 1 250 ? 8.947 -4.319 12.660 1.00 96.44 250 ILE A CA 1
ATOM 1879 C C . ILE A 1 250 ? 8.876 -5.626 13.448 1.00 96.44 250 ILE A C 1
ATOM 1881 O O . ILE A 1 250 ? 8.621 -5.615 14.649 1.00 96.44 250 ILE A O 1
ATOM 1885 N N . ASP A 1 251 ? 9.097 -6.735 12.751 1.00 94.44 251 ASP A N 1
ATOM 1886 C CA . ASP A 1 251 ? 9.216 -8.068 13.340 1.00 94.44 251 ASP A CA 1
ATOM 1887 C C . ASP A 1 251 ? 10.695 -8.351 13.639 1.00 94.44 251 ASP A C 1
ATOM 1889 O O . ASP A 1 251 ? 11.117 -8.475 14.786 1.00 94.44 251 ASP A O 1
ATOM 1893 N N . SER A 1 252 ? 11.523 -8.342 12.589 1.00 93.19 252 SER A N 1
ATOM 1894 C CA . SER A 1 252 ? 12.978 -8.465 12.697 1.00 93.19 252 SER A CA 1
ATOM 1895 C C . SER A 1 252 ? 13.672 -7.927 11.445 1.00 93.19 252 SER A C 1
ATOM 1897 O O . SER A 1 252 ? 13.314 -8.272 10.321 1.00 93.19 252 SER A O 1
ATOM 1899 N N . GLY A 1 253 ? 14.689 -7.077 11.609 1.00 92.00 253 GLY A N 1
ATOM 1900 C CA . GLY A 1 253 ? 15.418 -6.497 10.474 1.00 92.00 253 GLY A CA 1
ATOM 1901 C C . GLY A 1 253 ? 14.487 -5.789 9.477 1.00 92.00 253 GLY A C 1
ATOM 1902 O O . GLY A 1 253 ? 13.865 -4.787 9.819 1.00 92.00 253 GLY A O 1
ATOM 1903 N N . ASN A 1 254 ? 14.395 -6.316 8.250 1.00 93.31 254 ASN A N 1
ATOM 1904 C CA . ASN A 1 254 ? 13.485 -5.817 7.208 1.00 93.31 254 ASN A CA 1
ATOM 1905 C C . ASN A 1 254 ? 12.127 -6.540 7.176 1.00 93.31 254 ASN A C 1
ATOM 1907 O O . ASN A 1 254 ? 11.259 -6.154 6.396 1.00 93.31 254 ASN A O 1
ATOM 1911 N N . LYS A 1 255 ? 11.926 -7.582 7.989 1.00 97.06 255 LYS A N 1
ATOM 1912 C CA . LYS A 1 255 ? 10.654 -8.302 8.077 1.00 97.06 255 LYS A CA 1
ATOM 1913 C C . LYS A 1 255 ? 9.652 -7.512 8.908 1.00 97.06 255 LYS A C 1
ATOM 1915 O O . LYS A 1 255 ? 9.988 -7.004 9.982 1.00 97.06 255 LYS A O 1
ATOM 1920 N N . VAL A 1 256 ? 8.419 -7.432 8.418 1.00 98.19 256 VAL A N 1
ATOM 1921 C CA . VAL A 1 256 ? 7.345 -6.661 9.051 1.00 98.19 256 VAL A CA 1
ATOM 1922 C C . VAL A 1 256 ? 6.054 -7.460 9.165 1.00 98.19 256 VAL A C 1
ATOM 1924 O O . VAL A 1 256 ? 5.729 -8.273 8.300 1.00 98.19 256 VAL A O 1
ATOM 1927 N N . VAL A 1 257 ? 5.289 -7.178 10.218 1.00 98.50 257 VAL A N 1
ATOM 1928 C CA . VAL A 1 257 ? 3.905 -7.638 10.358 1.00 98.50 257 VAL A CA 1
ATOM 1929 C C . VAL A 1 257 ? 2.984 -6.549 9.820 1.00 98.50 257 VAL A C 1
ATOM 1931 O O . VAL A 1 257 ? 2.929 -5.456 10.389 1.00 98.50 257 VAL A O 1
ATOM 1934 N N . LEU A 1 258 ? 2.263 -6.841 8.737 1.00 98.69 258 LEU A N 1
ATOM 1935 C CA . LEU A 1 258 ? 1.292 -5.921 8.147 1.00 98.69 258 LEU A CA 1
ATOM 1936 C C . LEU A 1 258 ? 0.040 -5.842 9.028 1.00 98.69 258 LEU A C 1
ATOM 1938 O O . LEU A 1 258 ? -0.561 -6.863 9.354 1.00 98.69 258 LEU A O 1
ATOM 1942 N N . LEU A 1 259 ? -0.367 -4.631 9.400 1.00 98.69 259 LEU A N 1
ATOM 1943 C CA . LEU A 1 259 ? -1.533 -4.394 10.255 1.00 98.69 259 LEU A CA 1
ATOM 1944 C C . LEU A 1 259 ? -2.728 -3.856 9.467 1.00 98.69 259 LEU A C 1
ATOM 1946 O O . LEU A 1 259 ? -3.869 -4.144 9.819 1.00 98.69 259 LEU A O 1
ATOM 1950 N N . GLY A 1 260 ? -2.487 -3.101 8.394 1.00 98.62 260 GLY A N 1
ATOM 1951 C CA . GLY A 1 260 ? -3.551 -2.521 7.583 1.00 98.62 260 GLY A CA 1
ATOM 1952 C C . GLY A 1 260 ? -3.057 -1.460 6.607 1.00 98.62 260 GLY A C 1
ATOM 1953 O O . GLY A 1 260 ? -1.872 -1.415 6.269 1.00 98.62 260 GLY A O 1
ATOM 1954 N N . ILE A 1 261 ? -3.979 -0.602 6.172 1.00 98.62 261 ILE A N 1
ATOM 1955 C CA . ILE A 1 261 ? -3.698 0.532 5.285 1.00 98.62 261 ILE A CA 1
ATOM 1956 C C . ILE A 1 261 ? -4.253 1.835 5.858 1.00 98.62 261 ILE A C 1
ATOM 1958 O O . ILE A 1 261 ? -5.365 1.874 6.388 1.00 98.62 261 ILE A O 1
ATOM 1962 N N . ASN A 1 262 ? -3.468 2.902 5.751 1.00 98.19 262 ASN A N 1
ATOM 1963 C CA . ASN A 1 262 ? -3.825 4.240 6.192 1.00 98.19 262 ASN A CA 1
ATOM 1964 C C . ASN A 1 262 ? -5.045 4.752 5.421 1.00 98.19 262 ASN A C 1
ATOM 1966 O O . ASN A 1 262 ? -5.126 4.595 4.204 1.00 98.19 262 ASN A O 1
ATOM 1970 N N . VAL A 1 263 ? -5.970 5.390 6.128 1.00 96.56 263 VAL A N 1
ATOM 1971 C CA . VAL A 1 263 ? -7.206 5.929 5.555 1.00 96.56 263 VAL A CA 1
ATOM 1972 C C . VAL A 1 263 ? -7.161 7.447 5.563 1.00 96.56 263 VAL A C 1
ATOM 1974 O O . VAL A 1 263 ? -7.205 8.064 4.506 1.00 96.56 263 VAL A O 1
ATOM 1977 N N . ALA A 1 264 ? -7.077 8.055 6.746 1.00 92.88 264 ALA A N 1
ATOM 1978 C CA . ALA A 1 264 ? -7.175 9.500 6.913 1.00 92.88 264 ALA A CA 1
ATOM 1979 C C . ALA A 1 264 ? -6.670 9.941 8.294 1.00 92.88 264 ALA A C 1
ATOM 1981 O O . ALA A 1 264 ? -6.408 9.120 9.171 1.00 92.88 264 ALA A O 1
ATOM 1982 N N . GLY A 1 265 ? -6.597 11.258 8.498 1.00 93.75 265 GLY A N 1
ATOM 1983 C CA . GLY A 1 265 ? -6.600 11.855 9.832 1.00 93.75 265 GLY A CA 1
ATOM 1984 C C . GLY A 1 265 ? -8.033 12.134 10.297 1.00 93.75 265 GLY A C 1
ATOM 1985 O O . GLY A 1 265 ? -8.880 12.499 9.481 1.00 93.75 265 GLY A O 1
ATOM 1986 N N . SER A 1 266 ? -8.320 11.990 11.592 1.00 93.75 266 SER A N 1
ATOM 1987 C CA . SER A 1 266 ? -9.645 12.267 12.160 1.00 93.75 266 SER A CA 1
ATOM 1988 C C . SER A 1 266 ? -9.568 13.003 13.500 1.00 93.75 266 SER A C 1
ATOM 1990 O O . SER A 1 266 ? -8.676 12.759 14.314 1.00 93.75 266 SER A O 1
ATOM 1992 N N . ASP A 1 267 ? -10.511 13.917 13.729 1.00 93.19 267 ASP A N 1
ATOM 1993 C CA . ASP A 1 267 ? -10.695 14.577 15.024 1.00 93.19 267 ASP A CA 1
ATOM 1994 C C . ASP A 1 267 ? -11.365 13.611 16.015 1.00 93.19 267 ASP A C 1
ATOM 1996 O O . ASP A 1 267 ? -12.242 12.827 15.637 1.00 93.19 267 ASP A O 1
ATOM 2000 N N . LYS A 1 268 ? -11.005 13.699 17.303 1.00 93.38 268 LYS A N 1
ATOM 2001 C CA . LYS A 1 268 ? -11.590 12.870 18.372 1.00 93.38 268 LYS A CA 1
ATOM 2002 C C . LYS A 1 268 ? -13.118 12.849 18.369 1.00 93.38 268 LYS A C 1
ATOM 2004 O O . LYS A 1 268 ? -13.697 11.819 18.699 1.00 93.38 268 LYS A O 1
ATOM 2009 N N . GLN A 1 269 ? -13.779 13.948 17.994 1.00 93.00 269 GLN A N 1
ATOM 2010 C CA . GLN A 1 269 ? -15.243 14.035 18.024 1.00 93.00 269 GLN A CA 1
ATOM 2011 C C . GLN A 1 269 ? -15.931 13.092 17.024 1.00 93.00 269 GLN A C 1
ATOM 2013 O O . GLN A 1 269 ? -17.113 12.781 17.176 1.00 93.00 269 GLN A O 1
ATOM 2018 N N . TYR A 1 270 ? -15.198 12.614 16.015 1.00 94.88 270 TYR A N 1
ATOM 2019 C CA . TYR A 1 270 ? -15.697 11.696 14.993 1.00 94.88 270 TYR A CA 1
ATOM 2020 C C . TYR A 1 270 ? -15.357 10.228 15.271 1.00 94.88 270 TYR A C 1
ATOM 2022 O O . TYR A 1 270 ? -15.747 9.357 14.493 1.00 94.88 270 TYR A O 1
ATOM 2030 N N . ILE A 1 271 ? -14.670 9.943 16.379 1.00 96.06 271 ILE A N 1
ATOM 2031 C CA . ILE A 1 271 ? -14.171 8.614 16.729 1.00 96.06 271 ILE A CA 1
ATOM 2032 C C . ILE A 1 271 ? -14.982 8.060 17.904 1.00 96.06 271 ILE A C 1
ATOM 2034 O O . ILE A 1 271 ? -15.232 8.739 18.899 1.00 96.06 271 ILE A O 1
ATOM 2038 N N . THR A 1 272 ? -15.419 6.805 17.810 1.00 96.44 272 THR A N 1
ATOM 2039 C CA . THR A 1 272 ? -16.127 6.106 18.891 1.00 96.44 272 THR A CA 1
ATOM 2040 C C . THR A 1 272 ? -15.545 4.700 19.096 1.00 96.44 272 THR A C 1
ATOM 2042 O O . THR A 1 272 ? -15.618 3.906 18.164 1.00 96.44 272 THR A O 1
ATOM 2045 N N . PRO A 1 273 ? -15.014 4.350 20.286 1.00 95.56 273 PRO A N 1
ATOM 2046 C CA . PRO A 1 273 ? -14.867 5.209 21.463 1.00 95.56 273 PRO A CA 1
ATOM 2047 C C . PRO A 1 273 ? -13.829 6.317 21.229 1.00 95.56 273 PRO A C 1
ATOM 2049 O O . PRO A 1 273 ? -12.828 6.102 20.550 1.00 95.56 273 PRO A O 1
ATOM 2052 N N . SER A 1 274 ? -14.078 7.505 21.787 1.00 91.81 274 SER A N 1
ATOM 2053 C CA . SER A 1 274 ? -13.153 8.638 21.663 1.00 91.81 274 SER A CA 1
ATOM 2054 C C . SER A 1 274 ? -11.808 8.307 22.326 1.00 91.81 274 SER A C 1
ATOM 2056 O O . SER A 1 274 ? -11.809 7.747 23.427 1.00 91.81 274 SER A O 1
ATOM 2058 N N . PRO A 1 275 ? -10.670 8.710 21.730 1.00 91.38 275 PRO A N 1
ATOM 2059 C CA . PRO A 1 275 ? -9.365 8.638 22.378 1.00 91.38 275 PRO A CA 1
ATOM 2060 C C . PRO A 1 275 ? -9.351 9.329 23.750 1.00 91.38 275 PRO A C 1
ATOM 2062 O O . PRO A 1 275 ? -10.023 10.346 23.957 1.00 91.38 275 PRO A O 1
ATOM 2065 N N . SER A 1 276 ? -8.573 8.774 24.685 1.00 86.81 276 SER A N 1
ATOM 2066 C CA . SER A 1 276 ? -8.385 9.347 26.023 1.00 86.81 276 SER A CA 1
ATOM 2067 C C . SER A 1 276 ? -7.688 10.713 25.943 1.00 86.81 276 SER A C 1
ATOM 2069 O O . SER A 1 276 ? -6.717 10.840 25.198 1.00 86.81 276 SER A O 1
ATOM 2071 N N . PRO A 1 277 ? -8.061 11.706 26.776 1.00 82.88 277 PRO A N 1
ATOM 2072 C CA . PRO A 1 277 ? -7.328 12.971 26.881 1.00 82.88 277 PRO A CA 1
ATOM 2073 C C . PRO A 1 277 ? -5.836 12.815 27.218 1.00 82.88 277 PRO A C 1
ATOM 2075 O O . PRO A 1 277 ? -5.044 13.692 26.892 1.00 82.88 277 PRO A O 1
ATOM 2078 N N . SER A 1 278 ? -5.441 11.705 27.857 1.00 86.25 278 SER A N 1
ATOM 2079 C CA . SER A 1 278 ? -4.036 11.389 28.165 1.00 86.25 278 SER A CA 1
ATOM 2080 C C . SER A 1 278 ? -3.219 10.901 26.961 1.00 86.25 278 SER A C 1
ATOM 2082 O O . SER A 1 278 ? -2.005 10.742 27.075 1.00 86.25 278 SER A O 1
ATOM 2084 N N . LYS A 1 279 ? -3.869 10.650 25.821 1.00 87.12 279 LYS A N 1
ATOM 2085 C CA . LYS A 1 279 ? -3.257 10.254 24.550 1.00 87.12 279 LYS A CA 1
ATOM 2086 C C . LYS A 1 279 ? -3.612 11.317 23.503 1.00 87.12 279 LYS A C 1
ATOM 2088 O O . LYS A 1 279 ? -4.594 11.147 22.773 1.00 87.12 279 LYS A O 1
ATOM 2093 N N . PRO A 1 280 ? -2.899 12.461 23.496 1.00 84.50 280 PRO A N 1
ATOM 2094 C CA . PRO A 1 280 ? -3.196 13.544 22.569 1.00 84.50 280 PRO A CA 1
ATOM 2095 C C . PRO A 1 280 ? -2.983 13.090 21.116 1.00 84.50 280 PRO A C 1
ATOM 2097 O O . PRO A 1 280 ? -2.216 12.156 20.875 1.00 84.50 280 PRO A O 1
ATOM 2100 N N . PRO A 1 281 ? -3.666 13.726 20.150 1.00 83.94 281 PRO A N 1
ATOM 2101 C CA . PRO A 1 281 ? -3.427 13.468 18.737 1.00 83.94 281 PRO A CA 1
ATOM 2102 C C . PRO A 1 281 ? -2.018 13.901 18.332 1.00 83.94 281 PRO A C 1
ATOM 2104 O O . PRO A 1 281 ? -1.289 14.541 19.098 1.00 83.94 281 PRO A O 1
ATOM 2107 N N . ASN A 1 282 ? -1.664 13.617 17.080 1.00 82.69 282 ASN A N 1
ATOM 2108 C CA . ASN A 1 282 ? -0.418 14.106 16.524 1.00 82.69 282 ASN A CA 1
ATOM 2109 C C . ASN A 1 282 ? -0.351 15.649 16.611 1.00 82.69 282 ASN A C 1
ATOM 2111 O O . ASN A 1 282 ? -1.294 16.326 16.186 1.00 82.69 282 ASN A O 1
ATOM 2115 N N . PRO A 1 283 ? 0.754 16.240 17.102 1.00 74.00 283 PRO A N 1
ATOM 2116 C CA . PRO A 1 283 ? 0.838 17.684 17.320 1.00 74.00 283 PRO A CA 1
ATOM 2117 C C . PRO A 1 283 ? 0.883 18.501 16.021 1.00 74.00 283 PRO A C 1
ATOM 2119 O O . PRO A 1 283 ? 0.672 19.710 16.063 1.00 74.00 283 PRO A O 1
ATOM 2122 N N . PHE A 1 284 ? 1.165 17.879 14.871 1.00 76.50 284 PHE A N 1
ATOM 2123 C CA . PHE A 1 284 ? 1.332 18.593 13.606 1.00 76.50 284 PHE A CA 1
ATOM 2124 C C . PHE A 1 284 ? 0.014 19.150 13.056 1.00 76.50 284 PHE A C 1
ATOM 2126 O O . PHE A 1 284 ? -0.037 20.283 12.589 1.00 76.50 284 PHE A O 1
ATOM 2133 N N . ASN A 1 285 ? -1.048 18.348 13.087 1.00 82.00 285 ASN A N 1
ATOM 2134 C CA . ASN A 1 285 ? -2.361 18.714 12.552 1.00 82.00 285 ASN A CA 1
ATOM 2135 C C . ASN A 1 285 ? -3.492 18.544 13.573 1.00 82.00 285 ASN A C 1
ATOM 2137 O O . ASN A 1 285 ? -4.643 18.801 13.235 1.00 82.00 285 ASN A O 1
ATOM 2141 N N . ASN A 1 286 ? -3.172 18.140 14.808 1.00 89.00 286 ASN A N 1
ATOM 2142 C CA . ASN A 1 286 ? -4.139 17.859 15.866 1.00 89.00 286 ASN A CA 1
ATOM 2143 C C . ASN A 1 286 ? -5.175 16.788 15.464 1.00 89.00 286 ASN A C 1
ATOM 2145 O O . ASN A 1 286 ? -6.308 16.801 15.941 1.00 89.00 286 ASN A O 1
ATOM 2149 N N . LEU A 1 287 ? -4.783 15.856 14.587 1.00 93.38 287 LEU A N 1
ATOM 2150 C CA . LEU A 1 287 ? -5.599 14.722 14.157 1.00 93.38 287 LEU A CA 1
ATOM 2151 C C . LEU A 1 287 ? -5.001 13.404 14.651 1.00 93.38 287 LEU A C 1
ATOM 2153 O O . LEU A 1 287 ? -3.787 13.263 14.818 1.00 93.38 287 LEU A O 1
ATOM 2157 N N . TYR A 1 288 ? -5.871 12.421 14.846 1.00 96.25 288 TYR A N 1
ATOM 2158 C CA . TYR A 1 288 ? -5.479 11.031 15.030 1.00 96.25 288 TYR A CA 1
ATOM 2159 C C . TYR A 1 288 ? -5.350 10.346 13.673 1.00 96.25 288 TYR A C 1
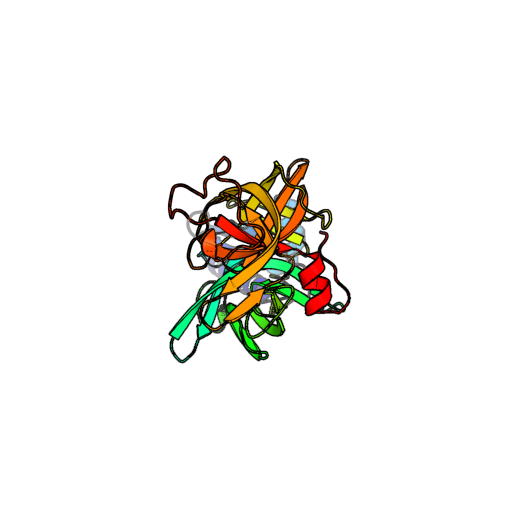ATOM 2161 O O . TYR A 1 288 ? -6.198 10.546 12.801 1.00 96.25 288 TYR A O 1
ATOM 2169 N N . GLY A 1 289 ? -4.320 9.523 13.500 1.00 96.56 289 GLY A N 1
ATOM 2170 C CA . GLY A 1 289 ? -4.219 8.634 12.351 1.00 96.56 289 GLY A CA 1
ATOM 2171 C C . GLY A 1 289 ? -5.307 7.564 12.412 1.00 96.56 289 GLY A C 1
ATOM 2172 O O . GLY A 1 289 ? -5.626 7.043 13.481 1.00 96.56 289 GLY A O 1
ATOM 2173 N N . VAL A 1 290 ? -5.898 7.248 11.265 1.00 97.56 290 VAL A N 1
ATOM 2174 C CA . VAL A 1 290 ? -6.902 6.195 11.116 1.00 97.56 290 VAL A CA 1
ATOM 2175 C C . VAL A 1 290 ? -6.420 5.230 10.052 1.00 97.56 290 VAL A C 1
ATOM 2177 O O . VAL A 1 290 ? -6.097 5.648 8.938 1.00 97.56 290 VAL A O 1
ATOM 2180 N N . TYR A 1 291 ? -6.428 3.938 10.361 1.00 98.50 291 TYR A N 1
ATOM 2181 C CA . TYR A 1 291 ? -6.188 2.903 9.366 1.00 98.50 291 TYR A CA 1
ATOM 2182 C C . TYR A 1 291 ? -7.241 1.797 9.427 1.00 98.50 291 TYR A C 1
ATOM 2184 O O . TYR A 1 291 ? -7.763 1.459 10.495 1.00 98.50 291 TYR A O 1
ATOM 2192 N N . SER A 1 292 ? -7.524 1.219 8.260 1.00 98.50 292 SER A N 1
ATOM 2193 C CA . SER A 1 292 ? -8.364 0.034 8.122 1.00 98.50 292 SER A CA 1
ATOM 2194 C C . SER A 1 292 ? -7.519 -1.213 8.372 1.00 98.50 292 SER A C 1
ATOM 2196 O O . SER A 1 292 ? -6.529 -1.414 7.657 1.00 98.50 292 SER A O 1
ATOM 2198 N N . PRO A 1 293 ? -7.867 -2.053 9.365 1.00 98.50 293 PRO A N 1
ATOM 2199 C CA . PRO A 1 293 ? -7.143 -3.287 9.631 1.00 98.50 293 PRO A CA 1
ATOM 2200 C C . PRO A 1 293 ? -7.186 -4.239 8.444 1.00 98.50 293 PRO A C 1
ATOM 2202 O O . PRO A 1 293 ? -8.201 -4.338 7.752 1.00 98.50 293 PRO A O 1
ATOM 2205 N N . TRP A 1 294 ? -6.108 -4.998 8.259 1.00 98.25 294 TRP A N 1
ATOM 2206 C CA . TRP A 1 294 ? -5.993 -5.976 7.177 1.00 98.25 294 TRP A CA 1
ATOM 2207 C C . TRP A 1 294 ? -7.162 -6.973 7.158 1.00 98.25 294 TRP A C 1
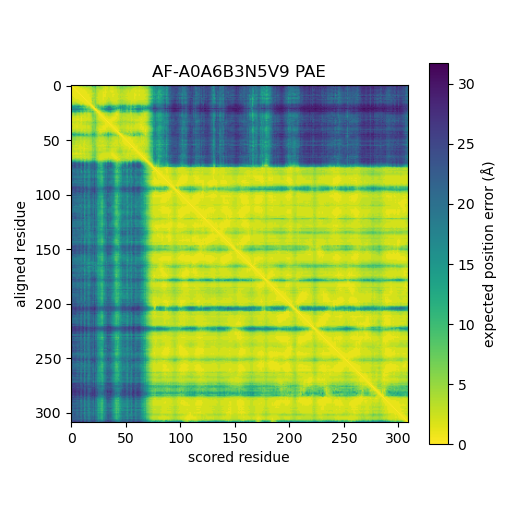ATOM 2209 O O . TRP A 1 294 ? -7.708 -7.279 6.107 1.00 98.25 294 TRP A O 1
ATOM 2219 N N . GLN A 1 295 ? -7.617 -7.412 8.330 1.00 97.31 295 GLN A N 1
ATOM 2220 C CA . GLN A 1 295 ? -8.727 -8.363 8.456 1.00 97.31 295 GLN A CA 1
ATOM 2221 C C . GLN A 1 295 ? -10.059 -7.792 7.965 1.00 97.31 295 GLN A C 1
ATOM 2223 O O . GLN A 1 295 ? -10.833 -8.496 7.322 1.00 97.31 295 GLN A O 1
ATOM 2228 N N . SER A 1 296 ? -10.320 -6.510 8.235 1.00 97.50 296 SER A N 1
ATOM 2229 C CA . SER A 1 296 ? -11.517 -5.840 7.722 1.00 97.50 296 SER A CA 1
ATOM 2230 C C . SER A 1 296 ? -11.470 -5.706 6.200 1.00 97.50 296 SER A C 1
ATOM 2232 O O . SER A 1 296 ? -12.498 -5.807 5.537 1.00 97.50 296 SER A O 1
ATOM 2234 N N . LEU A 1 297 ? -10.274 -5.499 5.642 1.00 97.44 297 LEU A N 1
ATOM 2235 C CA . LEU A 1 297 ? -10.062 -5.474 4.198 1.00 97.44 297 LEU A CA 1
ATOM 2236 C C . LEU A 1 297 ? -10.332 -6.843 3.569 1.00 97.44 297 LEU A C 1
ATOM 2238 O O . LEU A 1 297 ? -11.051 -6.919 2.576 1.00 97.44 297 LEU A O 1
ATOM 2242 N N . GLU A 1 298 ? -9.792 -7.922 4.142 1.00 97.19 298 GLU A N 1
ATOM 2243 C CA . GLU A 1 298 ? -10.049 -9.288 3.664 1.00 97.19 298 GLU A CA 1
ATOM 2244 C C . GLU A 1 298 ? -11.546 -9.611 3.680 1.00 97.19 298 GLU A C 1
ATOM 2246 O O . GLU A 1 298 ? -12.057 -10.217 2.738 1.00 97.19 298 GLU A O 1
ATOM 2251 N N . GLN A 1 299 ? -12.253 -9.164 4.720 1.00 96.12 299 GLN A N 1
ATOM 2252 C CA . GLN A 1 299 ? -13.695 -9.333 4.848 1.00 96.12 299 GLN A CA 1
ATOM 2253 C C . GLN A 1 299 ? -14.473 -8.569 3.768 1.00 96.12 299 GLN A C 1
ATOM 2255 O O . GLN A 1 299 ? -15.331 -9.160 3.113 1.00 96.12 299 GLN A O 1
ATOM 2260 N N . ASP A 1 300 ? -14.199 -7.276 3.584 1.00 96.75 300 ASP A N 1
ATOM 2261 C CA . ASP A 1 300 ? -14.993 -6.434 2.683 1.00 96.75 300 ASP A CA 1
ATOM 2262 C C . ASP A 1 300 ? -14.666 -6.678 1.203 1.00 96.75 300 ASP A C 1
ATOM 2264 O O . ASP A 1 300 ? -15.560 -6.669 0.357 1.00 96.75 300 ASP A O 1
ATOM 2268 N N . LEU A 1 301 ? -13.391 -6.904 0.865 1.00 97.06 301 LEU A N 1
ATOM 2269 C CA . LEU A 1 301 ? -12.981 -7.170 -0.516 1.00 97.06 301 LEU A CA 1
ATOM 2270 C C . LEU A 1 301 ? -13.174 -8.638 -0.910 1.00 97.06 301 LEU A C 1
ATOM 2272 O O . LEU A 1 301 ? -13.228 -8.949 -2.105 1.00 97.06 301 LEU A O 1
ATOM 2276 N N . GLY A 1 302 ? -13.254 -9.545 0.067 1.00 96.56 302 GLY A N 1
ATOM 2277 C CA . GLY A 1 302 ? -13.343 -10.986 -0.143 1.00 96.56 302 GLY A CA 1
ATOM 2278 C C . GLY A 1 302 ? -12.160 -11.570 -0.927 1.00 96.56 302 GLY A C 1
ATOM 2279 O O . GLY A 1 302 ? -11.173 -10.891 -1.233 1.00 96.56 302 GLY A O 1
ATOM 2280 N N . GLY A 1 303 ? -12.290 -12.841 -1.303 1.00 95.12 303 GLY A N 1
ATOM 2281 C CA . GLY A 1 303 ? -11.274 -13.578 -2.057 1.00 95.12 303 GLY A CA 1
ATOM 2282 C C . GLY A 1 303 ? -10.159 -14.161 -1.187 1.00 95.12 303 GLY A C 1
ATOM 2283 O O . GLY A 1 303 ? -10.154 -14.053 0.039 1.00 95.12 303 GLY A O 1
ATOM 2284 N N . THR A 1 304 ? -9.217 -14.826 -1.844 1.00 97.12 304 THR A N 1
ATOM 2285 C CA . THR A 1 304 ? -8.048 -15.458 -1.222 1.00 97.12 304 THR A CA 1
ATOM 2286 C C . THR A 1 304 ? -6.819 -14.572 -1.365 1.00 97.12 304 THR A C 1
ATOM 2288 O O . THR A 1 304 ? -6.511 -14.116 -2.465 1.00 97.12 304 THR A O 1
ATOM 2291 N N . TRP A 1 305 ? -6.099 -14.335 -0.266 1.00 97.75 305 TRP A N 1
ATOM 2292 C CA . TRP A 1 305 ? -5.022 -13.346 -0.225 1.00 97.75 305 TRP A CA 1
ATOM 2293 C C . TRP A 1 305 ? -3.646 -13.969 -0.006 1.00 97.75 305 TRP A C 1
ATOM 2295 O O . TRP A 1 305 ? -3.449 -14.822 0.860 1.00 97.75 305 TRP A O 1
ATOM 2305 N N . VAL A 1 306 ? -2.663 -13.487 -0.770 1.00 97.81 306 VAL A N 1
ATOM 2306 C CA . VAL A 1 306 ? -1.238 -13.737 -0.531 1.00 97.81 306 VAL A CA 1
ATOM 2307 C C . VAL A 1 306 ? -0.536 -12.396 -0.389 1.00 97.81 306 VAL A C 1
ATOM 2309 O O . VAL A 1 306 ? -0.481 -11.616 -1.337 1.00 97.81 306 VAL A O 1
ATOM 2312 N N . ILE A 1 307 ? 0.010 -12.147 0.798 1.00 94.75 307 ILE A N 1
ATOM 2313 C CA . ILE A 1 307 ? 0.704 -10.895 1.144 1.00 94.75 307 ILE A CA 1
ATOM 2314 C C . ILE A 1 307 ? 2.130 -11.094 1.636 1.00 94.75 307 ILE A C 1
ATOM 2316 O O . ILE A 1 307 ? 2.824 -10.118 1.885 1.00 94.75 307 ILE A O 1
ATOM 2320 N N . LYS A 1 308 ? 2.558 -12.342 1.819 1.00 90.56 308 LYS A N 1
ATOM 2321 C CA . LYS A 1 308 ? 3.906 -12.652 2.285 1.00 90.56 308 LYS A CA 1
ATOM 2322 C C . LYS A 1 308 ? 4.875 -12.737 1.108 1.00 90.56 308 LYS A C 1
ATOM 2324 O O . LYS A 1 308 ? 4.499 -13.274 0.062 1.00 90.56 308 LYS A O 1
ATOM 2329 N N . ALA A 1 309 ? 6.073 -12.193 1.313 1.00 70.88 309 ALA A N 1
ATOM 2330 C CA . ALA A 1 309 ? 7.195 -12.285 0.378 1.00 70.88 309 ALA A CA 1
ATOM 2331 C C . ALA A 1 309 ? 7.778 -13.705 0.315 1.00 70.88 309 ALA A C 1
ATOM 2333 O O . ALA A 1 309 ? 7.759 -14.400 1.361 1.00 70.88 309 ALA A O 1
#

Mean predicted aligned error: 9.55 Å

Nearest PDB structures (foldseek):
  5mrt-assembly1_A  TM=8.201E-01  e=6.780E-13  Lysobacter sp. XL1
  2sfa-assembly1_A  TM=8.508E-01  e=1.640E-12  Streptomyces fradiae
  5mrt-assembly2_B  TM=8.389E-01  e=2.696E-12  Lysobacter sp. XL1
  1hpg-assembly1_A  TM=8.625E-01  e=6.272E-11  Streptomyces griseus
  2j92-assembly1_A  TM=6.323E-01  e=3.318E-06  Foot-and-mouth disease virus (strain A10-61)

pLDDT: mean 89.7, std 10.59, range [49.03, 98.88]

InterPro domains:
  IPR009003 Peptidase S1, PA clan [SSF50494] (92-268)

Solvent-accessible surface area (backbone atoms only — not comparable to full-atom values): 15421 Å² total; per-residue (Å²): 104,73,67,56,54,47,50,54,25,40,51,47,44,46,40,50,70,70,56,78,47,101,59,98,66,60,64,74,43,67,45,74,38,81,85,80,68,25,38,35,35,24,21,54,57,90,67,60,62,71,57,56,49,61,76,38,31,92,44,51,62,87,58,55,74,43,78,39,66,46,61,72,63,43,46,49,25,64,41,69,52,78,46,54,39,5,14,26,24,31,22,29,81,42,99,91,48,76,43,58,19,8,27,15,36,19,25,25,52,71,83,43,55,24,32,34,26,18,5,75,64,46,75,43,67,69,40,55,33,12,40,41,45,91,44,84,95,20,47,40,28,34,24,70,45,68,29,31,45,80,55,72,30,42,20,41,26,25,39,26,42,51,49,68,52,91,90,33,57,60,52,40,11,23,26,60,51,48,49,81,48,57,32,32,23,70,41,75,50,83,84,51,70,70,38,67,38,36,38,25,20,20,79,40,44,80,44,67,34,61,32,37,29,69,40,66,64,20,34,39,54,45,94,89,80,18,25,32,33,53,22,35,32,24,35,19,74,63,60,94,33,24,30,3,5,23,26,28,31,81,72,53,93,50,31,23,32,36,31,25,27,25,52,47,60,42,51,57,92,38,34,41,76,54,71,54,85,91,58,65,47,17,85,89,79,62,25,24,21,32,28,22,30,44,67,33,35,47,63,67,66,49,80,49,80,44,46,50,95

Foldseek 3Di:
DLVVLLVQLLVLVVCVVVVVDPDPDQWDDWDQPPPVSFIETEGQDDDDPVVVCVVSCVSNPPTHYDYDDPHQFQAFQLDDDFLDAFLHKKWWDDPNDIAIATWAGFKDFQNFTWTKFFQVRQVDFQIFMFGNDDDPVGTFFTWHFADDQPAEAQGRMTTTRTDDDPNRDDDFQWHDAARRDTQFEAEADADDFQDKKWWRHRVCRGHIWIWTWQDFQKWFADPPGTIHTGKIWIQTDDDGNSGGGWMWADPDDSYTHTFFGWHDWAAQVRIVVGGDPVHFHHPPPRTITIGRTPVSVCVRRPGDMDRGD